Protein AF-A0A0D1A6B4-F1 (afdb_monomer_lite)

InterPro domains:
  IPR046254 Domain of unknown function DUF6287 [PF19804] (188-236)

Sequence (279 aa):
MNNKKVITLALAVLLAFTLTACGKQTKKSDSSKATTTSQSVKKASAKKSSTKKDKTMNLTQIKKGNYSSLAGDWTEIRSGGRGQYTDGGDAQLSISANKISDGQISMQGQTLTDNVGSHDLSFQTKNNVLTTLLKDSASVATNWSVSFYPKGTTDNSKKQVGAVPNDQNVIIIWTSNNSYYEVFAQDSTSQATTATKSSSVTKKSLNLNQIAQNDFSSLVGTWKNETDGTTIVVTDKMMNKPAESPVASSKGVVVKVSGQADGDYPNVITTGSITNGYI

Radius of gyration: 28.85 Å; chains: 1; bounding box: 77×85×58 Å

pLDDT: mean 70.47, std 23.18, range [24.44, 98.31]

Secondary structure (DSSP, 8-state):
----------------------------------------------------------HHHHTTT--GGG-S-EEEEEEEETTEEEE----B-EE-SSEEE-SS-EEETTEEE-SS-EEEEEEEEETTEEEEEETTTTT-SS-EEEEEE-TT---GGGGGGS---SSS-EEEEEETGGGEEEEEEEPTT-S----------------HHHHTTT--TTT-EEEE-TTT--EEEEEEEEEEPPTT---S-SEEEEEEETT----SS-EEE-SSS--S---

Foldseek 3Di:
DDDDDDDDDDDDDDDDDDDDDDDDDDDDDDDDDDDDDDDDDPPPPPPPPPPLDQLWQDLVCVQQQFRQSVFAFKFFQWKDAPPDMDGGDDFGFDDDRAWTDRPQWMDGGQWIAGPVGIFGWDWDDDQNKIKIWGPCQVPDPKTKMKIKQTAPGDDCVVCVRPDDDRRFIKIWIFMPVRRMITIITGDPPTSDDDDDDDDDDPPLDQDVVCQQVVNCVSVAAWDADPPPRKIKGFHPDKDADDPPKPDPFGIFTFMDIPPDDDDPFGDTDHDDDDDPTGD

Organism: NCBI:txid1335616

Structure (mmCIF, N/CA/C/O backbone):
data_AF-A0A0D1A6B4-F1
#
_entry.id   AF-A0A0D1A6B4-F1
#
loop_
_atom_site.group_PDB
_atom_site.id
_atom_site.type_symbol
_atom_site.label_atom_id
_atom_site.label_alt_id
_atom_site.label_comp_id
_atom_site.label_asym_id
_atom_site.label_entity_id
_atom_site.label_seq_id
_atom_site.pdbx_PDB_ins_code
_atom_site.Cartn_x
_atom_site.Cartn_y
_atom_site.Cartn_z
_atom_site.occupancy
_atom_site.B_iso_or_equiv
_atom_site.auth_seq_id
_atom_site.auth_comp_id
_atom_site.auth_asym_id
_atom_site.auth_atom_id
_atom_site.pdbx_PDB_model_num
ATOM 1 N N . MET A 1 1 ? 35.510 22.120 -21.485 1.00 36.19 1 MET A N 1
ATOM 2 C CA . MET A 1 1 ? 36.162 21.072 -22.307 1.00 36.19 1 MET A CA 1
ATOM 3 C C . MET A 1 1 ? 36.135 19.749 -21.553 1.00 36.19 1 MET A C 1
ATOM 5 O O . MET A 1 1 ? 35.995 19.755 -20.338 1.00 36.19 1 MET A O 1
ATOM 9 N N . ASN A 1 2 ? 36.188 18.645 -22.294 1.00 35.62 2 ASN A N 1
ATOM 10 C CA . ASN A 1 2 ? 35.846 17.284 -21.868 1.00 35.62 2 ASN A CA 1
ATOM 11 C C . ASN A 1 2 ? 36.821 16.621 -20.873 1.00 35.62 2 ASN A C 1
ATOM 13 O O . ASN A 1 2 ? 38.020 16.695 -21.100 1.00 35.62 2 ASN A O 1
ATOM 17 N N . ASN A 1 3 ? 36.256 15.800 -19.967 1.00 32.69 3 ASN A N 1
ATOM 18 C CA . ASN A 1 3 ? 36.724 14.469 -19.505 1.00 32.69 3 ASN A CA 1
ATOM 19 C C . ASN A 1 3 ? 38.119 14.376 -18.807 1.00 32.69 3 ASN A C 1
ATOM 21 O O . ASN A 1 3 ? 39.040 15.113 -19.107 1.00 32.69 3 ASN A O 1
ATOM 25 N N . LYS A 1 4 ? 38.391 13.448 -17.873 1.00 28.84 4 LYS A N 1
ATOM 26 C CA . LYS A 1 4 ? 38.026 12.016 -17.820 1.00 28.84 4 LYS A CA 1
ATOM 27 C C . LYS A 1 4 ? 37.842 11.474 -16.386 1.00 28.84 4 LYS A C 1
ATOM 29 O O . LYS A 1 4 ? 38.201 12.104 -15.402 1.00 28.84 4 LYS A O 1
ATOM 34 N N . LYS A 1 5 ? 37.272 10.264 -16.329 1.00 30.22 5 LYS A N 1
ATOM 35 C CA . LYS A 1 5 ? 36.949 9.453 -15.141 1.00 30.22 5 LYS A CA 1
ATOM 36 C C . LYS A 1 5 ? 38.198 8.894 -14.441 1.00 30.22 5 LYS A C 1
ATOM 38 O O . LYS A 1 5 ? 39.178 8.592 -15.116 1.00 30.22 5 LYS A O 1
ATOM 43 N N . VAL A 1 6 ? 38.063 8.564 -13.155 1.00 30.67 6 VAL A N 1
ATOM 44 C CA . VAL A 1 6 ? 38.805 7.465 -12.512 1.00 30.67 6 VAL A CA 1
ATOM 45 C C . VAL A 1 6 ? 37.785 6.473 -11.952 1.00 30.67 6 VAL A C 1
ATOM 47 O O . VAL A 1 6 ? 36.822 6.867 -11.300 1.00 30.67 6 VAL A O 1
ATOM 50 N N . ILE A 1 7 ? 37.975 5.193 -12.265 1.00 31.16 7 ILE A N 1
ATOM 51 C CA . ILE A 1 7 ? 37.208 4.055 -11.750 1.00 31.16 7 ILE A CA 1
ATOM 52 C C . ILE A 1 7 ? 38.197 3.221 -10.942 1.00 31.16 7 ILE A C 1
ATOM 54 O O . ILE A 1 7 ? 39.257 2.893 -11.473 1.00 31.16 7 ILE A O 1
ATOM 58 N N . THR A 1 8 ? 37.837 2.824 -9.721 1.00 30.86 8 THR A N 1
ATOM 59 C CA . THR A 1 8 ? 38.603 1.819 -8.973 1.00 30.86 8 THR A CA 1
ATOM 60 C C . THR A 1 8 ? 37.720 0.612 -8.692 1.00 30.86 8 THR A C 1
ATOM 62 O O . THR A 1 8 ? 36.653 0.715 -8.091 1.00 30.86 8 THR A O 1
ATOM 65 N N . LEU A 1 9 ? 38.178 -0.527 -9.199 1.00 27.09 9 LEU A N 1
ATOM 66 C CA . LEU A 1 9 ? 37.537 -1.834 -9.164 1.00 27.09 9 LEU A CA 1
ATOM 67 C C . LEU A 1 9 ? 38.033 -2.615 -7.937 1.00 27.09 9 LEU A C 1
ATOM 69 O O . LEU A 1 9 ? 39.227 -2.589 -7.651 1.00 27.09 9 LEU A O 1
ATOM 73 N N . ALA A 1 10 ? 37.156 -3.361 -7.264 1.00 31.16 10 ALA A N 1
ATOM 74 C CA . ALA A 1 10 ? 37.555 -4.345 -6.256 1.00 31.16 10 ALA A CA 1
ATOM 75 C C . ALA A 1 10 ? 36.713 -5.625 -6.399 1.00 31.16 10 ALA A C 1
ATOM 77 O O . ALA A 1 10 ? 35.602 -5.720 -5.881 1.00 31.16 10 ALA A O 1
ATOM 78 N N . LEU A 1 11 ? 37.244 -6.604 -7.139 1.00 27.44 11 LEU A N 1
ATOM 79 C CA . LEU A 1 11 ? 36.730 -7.977 -7.162 1.00 27.44 11 LEU A CA 1
ATOM 80 C C . LEU A 1 11 ? 37.216 -8.730 -5.918 1.00 27.44 11 LEU A C 1
ATOM 82 O O . LEU A 1 11 ? 38.421 -8.785 -5.694 1.00 27.44 11 LEU A O 1
ATOM 86 N N . ALA A 1 12 ? 36.310 -9.408 -5.209 1.00 32.28 12 ALA A N 1
ATOM 87 C CA . ALA A 1 12 ? 36.634 -10.597 -4.413 1.00 32.28 12 ALA A CA 1
ATOM 88 C C . ALA A 1 12 ? 35.364 -11.372 -4.011 1.00 32.28 12 ALA A C 1
ATOM 90 O O . ALA A 1 12 ? 34.730 -11.054 -3.009 1.00 32.28 12 ALA A O 1
ATOM 91 N N . VAL A 1 13 ? 35.022 -12.433 -4.748 1.00 33.12 13 VAL A N 1
ATOM 92 C CA . VAL A 1 13 ? 34.213 -13.547 -4.219 1.00 33.12 13 VAL A CA 1
ATOM 93 C C . VAL A 1 13 ? 34.843 -14.844 -4.715 1.00 33.12 13 VAL A C 1
ATOM 95 O O . VAL A 1 13 ? 34.798 -15.138 -5.909 1.00 33.12 13 VAL A O 1
ATOM 98 N N . LEU A 1 14 ? 35.457 -15.607 -3.806 1.00 33.97 14 LEU A N 1
ATOM 99 C CA . LEU A 1 14 ? 35.920 -16.958 -4.115 1.00 33.97 14 LEU A CA 1
ATOM 100 C C . LEU A 1 14 ? 34.726 -17.909 -4.241 1.00 33.97 14 LEU A C 1
ATOM 102 O O . LEU A 1 14 ? 33.815 -17.906 -3.414 1.00 33.97 14 LEU A O 1
ATOM 106 N N . LEU A 1 15 ? 34.789 -18.773 -5.250 1.00 38.38 15 LEU A N 1
ATOM 107 C CA . LEU A 1 15 ? 33.948 -19.959 -5.365 1.00 38.38 15 LEU A CA 1
ATOM 108 C C . LEU A 1 15 ? 34.467 -21.067 -4.442 1.00 38.38 15 LEU A C 1
ATOM 110 O O . LEU A 1 15 ? 35.663 -21.349 -4.423 1.00 38.38 15 LEU A O 1
ATOM 114 N N . ALA A 1 16 ? 33.550 -21.769 -3.779 1.00 37.22 16 ALA A N 1
ATOM 115 C CA . ALA A 1 16 ? 33.785 -23.114 -3.262 1.00 37.22 16 ALA A CA 1
ATOM 116 C C . ALA A 1 16 ? 32.490 -23.934 -3.379 1.00 37.22 16 ALA A C 1
ATOM 118 O O . ALA A 1 16 ? 31.598 -23.849 -2.537 1.00 37.22 16 ALA A O 1
ATOM 119 N N . PHE A 1 17 ? 32.379 -24.714 -4.455 1.00 37.75 17 PHE A N 1
ATOM 120 C CA . PHE A 1 17 ? 31.382 -25.777 -4.567 1.00 37.75 17 PHE A CA 1
ATOM 121 C C . PHE A 1 17 ? 31.868 -27.015 -3.811 1.00 37.75 17 PHE A C 1
ATOM 123 O O . PHE A 1 17 ? 32.974 -27.480 -4.075 1.00 37.75 17 PHE A O 1
ATOM 130 N N . THR A 1 18 ? 30.992 -27.648 -3.031 1.00 46.41 18 THR A N 1
ATOM 131 C CA . THR A 1 18 ? 30.956 -29.115 -2.937 1.00 46.41 18 THR A CA 1
ATOM 132 C C . THR A 1 18 ? 29.507 -29.602 -2.914 1.00 46.41 18 THR A C 1
ATOM 134 O O . THR A 1 18 ? 28.716 -29.267 -2.037 1.00 46.41 18 THR A O 1
ATOM 137 N N . LEU A 1 19 ? 29.157 -30.408 -3.916 1.00 37.81 19 LEU A N 1
ATOM 138 C CA . LEU A 1 19 ? 27.983 -31.275 -3.920 1.00 37.81 19 LEU A CA 1
ATOM 139 C C . LEU A 1 19 ? 28.480 -32.700 -3.699 1.00 37.81 19 LEU A C 1
ATOM 141 O O . LEU A 1 19 ? 29.336 -33.149 -4.456 1.00 37.81 19 LEU A O 1
ATOM 145 N N . THR A 1 20 ? 27.872 -33.435 -2.770 1.00 46.75 20 THR A N 1
ATOM 146 C CA . THR A 1 20 ? 27.890 -34.902 -2.815 1.00 46.75 20 THR A CA 1
ATOM 147 C C . THR A 1 20 ? 26.523 -35.427 -2.410 1.00 46.75 20 THR A C 1
ATOM 149 O O . THR A 1 20 ? 26.047 -35.169 -1.307 1.00 46.75 20 THR A O 1
ATOM 152 N N . ALA A 1 21 ? 25.896 -36.182 -3.309 1.00 36.78 21 ALA A N 1
ATOM 153 C CA . ALA A 1 21 ? 24.654 -36.897 -3.060 1.00 36.78 21 ALA A CA 1
ATOM 154 C C . ALA A 1 21 ? 24.891 -38.400 -3.241 1.00 36.78 21 ALA A C 1
ATOM 156 O O . ALA A 1 21 ? 25.370 -38.812 -4.292 1.00 36.78 21 ALA A O 1
ATOM 157 N N . CYS A 1 22 ? 24.530 -39.198 -2.235 1.00 37.66 22 CYS A N 1
ATOM 158 C CA . CYS A 1 22 ? 24.174 -40.623 -2.304 1.00 37.66 22 CYS A CA 1
ATOM 159 C C . CYS A 1 22 ? 23.670 -41.057 -0.908 1.00 37.66 22 CYS A C 1
ATOM 161 O O . CYS A 1 22 ? 24.078 -40.477 0.091 1.00 37.66 22 CYS A O 1
ATOM 163 N N . GLY A 1 23 ? 22.780 -42.039 -0.762 1.00 34.53 23 GLY A N 1
ATOM 164 C CA . GLY A 1 23 ? 22.160 -42.873 -1.793 1.00 34.53 23 GLY A CA 1
ATOM 165 C C . GLY A 1 23 ? 20.898 -43.588 -1.289 1.00 34.53 23 GLY A C 1
ATOM 166 O O . GLY A 1 23 ? 20.483 -43.429 -0.144 1.00 34.53 23 GLY A O 1
ATOM 167 N N . LYS A 1 24 ? 20.271 -44.371 -2.173 1.00 42.94 24 LYS A N 1
ATOM 168 C CA . LYS A 1 24 ? 19.114 -45.228 -1.865 1.00 42.94 24 LYS A CA 1
ATOM 169 C C . LYS A 1 24 ? 19.594 -46.617 -1.439 1.00 42.94 24 LYS A C 1
ATOM 171 O O . LYS A 1 24 ? 20.421 -47.177 -2.149 1.00 42.94 24 LYS A O 1
ATOM 176 N N . GLN A 1 25 ? 18.949 -47.251 -0.456 1.00 39.84 25 GLN A N 1
ATOM 177 C CA . GLN A 1 25 ? 18.684 -48.698 -0.528 1.00 39.84 25 GLN A CA 1
ATOM 178 C C . GLN A 1 25 ? 17.466 -49.117 0.314 1.00 39.84 25 GLN A C 1
ATOM 180 O O . GLN A 1 25 ? 16.859 -48.292 0.990 1.00 39.84 25 GLN A O 1
ATOM 185 N N . THR A 1 26 ? 17.013 -50.362 0.136 1.00 36.16 26 THR A N 1
ATOM 186 C CA . THR A 1 26 ? 15.618 -50.797 0.360 1.00 36.16 26 THR A CA 1
ATOM 187 C C . THR A 1 26 ? 15.508 -52.120 1.130 1.00 36.16 26 THR A C 1
ATOM 189 O O . THR A 1 26 ? 16.453 -52.904 1.107 1.00 36.16 26 THR A O 1
ATOM 192 N N . LYS A 1 27 ? 14.289 -52.410 1.639 1.00 35.16 27 LYS A N 1
ATOM 193 C CA . LYS A 1 27 ? 13.801 -53.698 2.208 1.00 35.16 27 LYS A CA 1
ATOM 194 C C . LYS A 1 27 ? 14.317 -53.989 3.643 1.00 35.16 27 LYS A C 1
ATOM 196 O O . LYS A 1 27 ? 15.378 -53.512 4.006 1.00 35.16 27 LYS A O 1
ATOM 201 N N . LYS A 1 28 ? 13.606 -54.729 4.512 1.00 30.06 28 LYS A N 1
ATOM 202 C CA . LYS A 1 28 ? 12.354 -55.515 4.372 1.00 30.06 28 LYS A CA 1
ATOM 203 C C . LYS A 1 28 ? 11.620 -55.629 5.734 1.00 30.06 28 LYS A C 1
ATOM 205 O O . LYS A 1 28 ? 12.272 -55.534 6.759 1.00 30.06 28 LYS A O 1
ATOM 210 N N . SER A 1 29 ? 10.302 -55.864 5.686 1.00 33.22 29 SER A N 1
ATOM 211 C CA . SER A 1 29 ? 9.450 -56.621 6.641 1.00 33.22 29 SER A CA 1
ATOM 212 C C . SER A 1 29 ? 9.860 -56.779 8.121 1.00 33.22 29 SER A C 1
ATOM 214 O O . SER A 1 29 ? 10.852 -57.443 8.398 1.00 33.22 29 SER A O 1
ATOM 216 N N . ASP A 1 30 ? 8.927 -56.488 9.037 1.00 30.50 30 ASP A N 1
ATOM 217 C CA . ASP A 1 30 ? 8.122 -57.599 9.578 1.00 30.50 30 ASP A CA 1
ATOM 218 C C . ASP A 1 30 ? 6.702 -57.173 9.997 1.00 30.50 30 ASP A C 1
ATOM 220 O O . ASP A 1 30 ? 6.409 -55.986 10.154 1.00 30.50 30 ASP A O 1
ATOM 224 N N . SER A 1 31 ? 5.808 -58.153 10.120 1.00 34.69 31 SER A N 1
ATOM 225 C CA . SER A 1 31 ? 4.391 -57.989 10.439 1.00 34.69 31 SER A CA 1
ATOM 226 C C . SER A 1 31 ? 4.005 -58.796 11.674 1.00 34.69 31 SER A C 1
ATOM 228 O O . SER A 1 31 ? 4.102 -60.021 11.665 1.00 34.69 31 SER A O 1
ATOM 230 N N . SER A 1 32 ? 3.440 -58.144 12.688 1.00 32.16 32 SER A N 1
ATOM 231 C CA . SER A 1 32 ? 2.727 -58.835 13.764 1.00 32.16 32 SER A CA 1
ATOM 232 C C . SER A 1 32 ? 1.445 -58.088 14.134 1.00 32.16 32 SER A C 1
ATOM 234 O O . SER A 1 32 ? 1.434 -56.911 14.487 1.00 32.16 32 SER A O 1
ATOM 236 N N . LYS A 1 33 ? 0.325 -58.796 13.981 1.00 33.69 33 LYS A N 1
ATOM 237 C CA . LYS A 1 33 ? -1.035 -58.333 14.265 1.00 33.69 33 LYS A CA 1
ATOM 238 C C . LYS A 1 33 ? -1.476 -58.957 15.586 1.00 33.69 33 LYS A C 1
ATOM 240 O O . LYS A 1 33 ? -1.559 -60.178 15.665 1.00 33.69 33 LYS A O 1
ATOM 245 N N . ALA A 1 34 ? -1.810 -58.139 16.580 1.00 30.45 34 ALA A N 1
ATOM 246 C CA . ALA A 1 34 ? -2.445 -58.590 17.817 1.00 30.45 34 ALA A CA 1
ATOM 247 C C . ALA A 1 34 ? -3.632 -57.675 18.161 1.00 30.45 34 ALA A C 1
ATOM 249 O O . ALA A 1 34 ? -3.494 -56.457 18.251 1.00 30.45 34 ALA A O 1
ATOM 250 N N . THR A 1 35 ? -4.810 -58.284 18.288 1.00 30.94 35 THR A N 1
ATOM 251 C CA . THR A 1 35 ? -6.101 -57.634 18.567 1.00 30.94 35 THR A CA 1
ATOM 252 C C . THR A 1 35 ? -6.383 -57.574 20.076 1.00 30.94 35 THR A C 1
ATOM 254 O O . THR A 1 35 ? -5.856 -58.396 20.826 1.00 30.94 35 THR A O 1
ATOM 257 N N . THR A 1 36 ? -7.352 -56.717 20.458 1.00 29.33 36 THR A N 1
ATOM 258 C CA . THR A 1 36 ? -8.022 -56.561 21.783 1.00 29.33 36 THR A CA 1
ATOM 259 C C . THR A 1 36 ? -7.189 -55.787 22.831 1.00 29.33 36 THR A C 1
ATOM 261 O O . THR A 1 36 ? -5.968 -55.857 22.808 1.00 29.33 36 THR A O 1
ATOM 264 N N . THR A 1 37 ? -7.748 -54.949 23.722 1.00 30.06 37 THR A N 1
ATOM 265 C CA . THR A 1 37 ? -9.166 -54.702 24.098 1.00 30.06 37 THR A CA 1
ATOM 266 C C . THR A 1 37 ? -9.465 -53.202 24.296 1.00 30.06 37 THR A C 1
ATOM 268 O O . THR A 1 37 ? -8.574 -52.418 24.610 1.00 30.06 37 THR A O 1
ATOM 271 N N . SER A 1 38 ? -10.730 -52.790 24.137 1.00 35.69 38 SER A N 1
ATOM 272 C CA . SER A 1 38 ? -11.223 -51.422 24.372 1.00 35.69 38 SER A CA 1
ATOM 273 C C . SER A 1 38 ? -11.012 -50.917 25.806 1.00 35.69 38 SER A C 1
ATOM 275 O O . SER A 1 38 ? -11.491 -51.545 26.747 1.00 35.69 38 SER A O 1
ATOM 277 N N . GLN A 1 39 ? -10.466 -49.706 25.969 1.00 34.31 39 GLN A N 1
ATOM 278 C CA . GLN A 1 39 ? -10.774 -48.844 27.118 1.00 34.31 39 GLN A CA 1
ATOM 279 C C . GLN A 1 39 ? -10.987 -47.393 26.675 1.00 34.31 39 GLN A C 1
ATOM 281 O O . GLN A 1 39 ? -10.144 -46.763 26.038 1.00 34.31 39 GLN A O 1
ATOM 286 N N . SER A 1 40 ? -12.160 -46.866 27.013 1.00 39.72 40 SER A N 1
ATOM 287 C CA . SER A 1 40 ? -12.587 -45.506 26.709 1.00 39.72 40 SER A CA 1
ATOM 288 C C . SER A 1 40 ? -11.968 -44.501 27.679 1.00 39.72 40 SER A C 1
ATOM 290 O O . SER A 1 40 ? -12.359 -44.450 28.845 1.00 39.72 40 SER A O 1
ATOM 292 N N . VAL A 1 41 ? -11.092 -43.626 27.185 1.00 33.75 41 VAL A N 1
ATOM 293 C CA . VAL A 1 41 ? -10.679 -42.413 27.906 1.00 33.75 41 VAL A CA 1
ATOM 294 C C . VAL A 1 41 ? -11.137 -41.195 27.114 1.00 33.75 41 VAL A C 1
ATOM 296 O O . VAL A 1 41 ? -10.713 -40.983 25.977 1.00 33.75 41 VAL A O 1
ATOM 299 N N . LYS A 1 42 ? -12.029 -40.391 27.708 1.00 37.44 42 LYS A N 1
ATOM 300 C CA . LYS A 1 42 ? -12.540 -39.146 27.117 1.00 37.44 42 LYS A CA 1
ATOM 301 C C . LYS A 1 42 ? -11.400 -38.129 26.990 1.00 37.44 42 LYS A C 1
ATOM 303 O O . LYS A 1 42 ? -11.194 -37.309 27.882 1.00 37.44 42 LYS A O 1
ATOM 308 N N . LYS A 1 43 ? -10.663 -38.154 25.878 1.00 31.61 43 LYS A N 1
ATOM 309 C CA . LYS A 1 43 ? -9.697 -37.099 25.562 1.00 31.61 43 LYS A CA 1
ATOM 310 C C . LYS A 1 43 ? -10.475 -35.844 25.185 1.00 31.61 43 LYS A C 1
ATOM 312 O O . LYS A 1 43 ? -11.001 -35.751 24.079 1.00 31.61 43 LYS A O 1
ATOM 317 N N . ALA A 1 44 ? -10.573 -34.911 26.132 1.00 34.97 44 ALA A N 1
ATOM 318 C CA . ALA A 1 44 ? -11.246 -33.637 25.937 1.00 34.97 44 ALA A CA 1
ATOM 319 C C . ALA A 1 44 ? -10.762 -32.986 24.635 1.00 34.97 44 ALA A C 1
ATOM 321 O O . ALA A 1 44 ? -9.564 -32.759 24.442 1.00 34.97 44 ALA A O 1
ATOM 322 N N . SER A 1 45 ? -11.702 -32.702 23.735 1.00 35.22 45 SER A N 1
ATOM 323 C CA . SER A 1 45 ? -11.439 -31.949 22.518 1.00 35.22 45 SER A CA 1
ATOM 324 C C . SER A 1 45 ? -11.033 -30.537 22.920 1.00 35.22 45 SER A C 1
ATOM 326 O O . SER A 1 45 ? -11.891 -29.687 23.168 1.00 35.22 45 SER A O 1
ATOM 328 N N . ALA A 1 46 ? -9.725 -30.296 23.013 1.00 35.88 46 ALA A N 1
ATOM 329 C CA . ALA A 1 46 ? -9.171 -28.968 23.204 1.00 35.88 46 ALA A CA 1
ATOM 330 C C . ALA A 1 46 ? -9.634 -28.100 22.030 1.00 35.88 46 ALA A C 1
ATOM 332 O O . ALA A 1 46 ? -9.074 -28.164 20.933 1.00 35.88 46 ALA A O 1
ATOM 333 N N . LYS A 1 47 ? -10.707 -27.332 22.260 1.00 30.69 47 LYS A N 1
ATOM 334 C CA . LYS A 1 47 ? -11.247 -26.351 21.324 1.00 30.69 47 LYS A CA 1
ATOM 335 C C . LYS A 1 47 ? -10.092 -25.422 21.000 1.00 30.69 47 LYS A C 1
ATOM 337 O O . LYS A 1 47 ? -9.673 -24.641 21.852 1.00 30.69 47 LYS A O 1
ATOM 342 N N . LYS A 1 48 ? -9.522 -25.587 19.805 1.00 32.25 48 LYS A N 1
ATOM 343 C CA . LYS A 1 48 ? -8.340 -24.855 19.364 1.00 32.25 48 LYS A CA 1
ATOM 344 C C . LYS A 1 48 ? -8.765 -23.402 19.228 1.00 32.25 48 LYS A C 1
ATOM 346 O O . LYS A 1 48 ? -9.294 -23.010 18.194 1.00 32.25 48 LYS A O 1
ATOM 351 N N . SER A 1 49 ? -8.603 -22.649 20.316 1.00 29.28 49 SER A N 1
ATOM 352 C CA . SER A 1 49 ? -8.793 -21.211 20.332 1.00 29.28 49 SER A CA 1
ATOM 353 C C . SER A 1 49 ? -7.816 -20.657 19.314 1.00 29.28 49 SER A C 1
ATOM 355 O O . SER A 1 49 ? -6.611 -20.586 19.555 1.00 29.28 49 SER A O 1
ATOM 357 N N . SER A 1 50 ? -8.327 -20.360 18.124 1.00 31.08 50 SER A N 1
ATOM 358 C CA . SER A 1 50 ? -7.629 -19.545 17.156 1.00 31.08 50 SER A CA 1
ATOM 359 C C . SER A 1 50 ? -7.640 -18.137 17.726 1.00 31.08 50 SER A C 1
ATOM 361 O O . SER A 1 50 ? -8.509 -17.331 17.391 1.00 31.08 50 SER A O 1
ATOM 363 N N . THR A 1 51 ? -6.694 -17.865 18.628 1.00 29.45 51 THR A N 1
ATOM 364 C CA . THR A 1 51 ? -6.316 -16.507 18.996 1.00 29.45 51 THR A CA 1
ATOM 365 C C . THR A 1 51 ? -6.181 -15.753 17.683 1.00 29.45 51 THR A C 1
ATOM 367 O O . THR A 1 51 ? -5.387 -16.170 16.832 1.00 29.45 51 THR A O 1
ATOM 370 N N . LYS A 1 52 ? -7.008 -14.719 17.474 1.00 33.88 52 LYS A N 1
ATOM 371 C CA . LYS A 1 52 ? -6.896 -13.855 16.299 1.00 33.88 52 LYS A CA 1
ATOM 372 C C . LYS A 1 52 ? -5.502 -13.251 16.352 1.00 33.88 52 LYS A C 1
ATOM 374 O O . LYS A 1 52 ? -5.236 -12.351 17.139 1.00 33.88 52 LYS A O 1
ATOM 379 N N . LYS A 1 53 ? -4.583 -13.843 15.597 1.00 34.78 53 LYS A N 1
ATOM 380 C CA . LYS A 1 53 ? -3.224 -13.354 15.491 1.00 34.78 53 LYS A CA 1
ATOM 381 C C . LYS A 1 53 ? -3.298 -12.210 14.505 1.00 34.78 53 LYS A C 1
ATOM 383 O O . LYS A 1 53 ? -3.399 -12.483 13.309 1.00 34.78 53 LYS A O 1
ATOM 388 N N . ASP A 1 54 ? -3.273 -10.983 15.025 1.00 42.53 54 ASP A N 1
ATOM 389 C CA . ASP A 1 54 ? -3.129 -9.775 14.217 1.00 42.53 54 ASP A CA 1
ATOM 390 C C . ASP A 1 54 ? -2.059 -10.043 13.165 1.00 42.53 54 ASP A C 1
ATOM 392 O O . ASP A 1 54 ? -0.908 -10.366 13.486 1.00 42.53 54 ASP A O 1
ATOM 396 N N . LYS A 1 55 ? -2.466 -10.035 11.895 1.00 53.19 55 LYS A N 1
ATOM 397 C CA . LYS A 1 55 ? -1.604 -10.492 10.809 1.00 53.19 55 LYS A CA 1
ATOM 398 C C . LYS A 1 55 ? -0.662 -9.362 10.417 1.00 53.19 55 LYS A C 1
ATOM 400 O O . LYS A 1 55 ? -0.820 -8.732 9.380 1.00 53.19 55 LYS A O 1
ATOM 405 N N . THR A 1 56 ? 0.314 -9.094 11.283 1.00 74.75 56 THR A N 1
ATOM 406 C CA . THR A 1 56 ? 1.382 -8.127 11.030 1.00 74.75 56 THR A CA 1
ATOM 407 C C . THR A 1 56 ? 2.038 -8.424 9.682 1.00 74.75 56 THR A C 1
ATOM 409 O O . THR A 1 56 ? 2.372 -9.578 9.390 1.00 74.75 56 THR A O 1
ATOM 412 N N . MET A 1 57 ? 2.246 -7.374 8.884 1.00 87.69 57 MET A N 1
ATOM 413 C CA . MET A 1 57 ? 2.981 -7.426 7.621 1.00 87.69 57 MET A CA 1
ATOM 414 C C . MET A 1 57 ? 4.314 -8.169 7.813 1.00 87.69 57 MET A C 1
ATOM 416 O O . MET A 1 57 ? 5.155 -7.766 8.617 1.00 87.69 57 MET A O 1
ATOM 420 N N . ASN A 1 58 ? 4.516 -9.272 7.086 1.00 88.56 58 ASN A N 1
ATOM 421 C CA . ASN A 1 58 ? 5.655 -10.165 7.292 1.00 88.56 58 ASN A CA 1
ATOM 422 C C . ASN A 1 58 ? 6.689 -9.989 6.176 1.00 88.56 58 ASN A C 1
ATOM 424 O O . ASN A 1 58 ? 6.655 -10.671 5.149 1.00 88.56 58 ASN A O 1
ATOM 428 N N . LEU A 1 59 ? 7.650 -9.096 6.413 1.00 91.56 59 LEU A N 1
ATOM 429 C CA . LEU A 1 59 ? 8.707 -8.754 5.455 1.00 91.56 59 LEU A CA 1
ATOM 430 C C . LEU A 1 59 ? 9.535 -9.977 5.015 1.00 91.56 59 LEU A C 1
ATOM 432 O O . LEU A 1 59 ? 9.952 -10.064 3.862 1.00 91.56 59 LEU A O 1
ATOM 436 N N . THR A 1 60 ? 9.726 -10.963 5.896 1.00 88.94 60 THR A N 1
ATOM 437 C CA . THR A 1 60 ? 10.454 -12.208 5.589 1.00 88.94 60 THR A CA 1
ATOM 438 C C . THR A 1 60 ? 9.685 -13.125 4.632 1.00 88.94 60 THR A C 1
ATOM 440 O O . THR A 1 60 ? 10.307 -13.876 3.880 1.00 88.94 60 THR A O 1
ATOM 443 N N . GLN A 1 61 ? 8.349 -13.073 4.629 1.00 88.56 61 GLN A N 1
ATOM 444 C CA . GLN A 1 61 ? 7.521 -13.754 3.626 1.00 88.56 61 GLN A CA 1
ATOM 445 C C . GLN A 1 61 ? 7.529 -12.992 2.295 1.00 88.56 61 GLN A C 1
ATOM 447 O O . GLN A 1 61 ? 7.747 -13.608 1.251 1.00 88.56 61 GLN A O 1
ATOM 452 N N . ILE A 1 62 ? 7.396 -11.662 2.337 1.00 91.88 62 ILE A N 1
ATOM 453 C CA . ILE A 1 62 ? 7.363 -10.796 1.146 1.00 91.88 62 ILE A CA 1
ATOM 454 C C . ILE A 1 62 ? 8.674 -10.907 0.348 1.00 91.88 62 ILE A C 1
ATOM 456 O O . ILE A 1 62 ? 8.628 -11.094 -0.864 1.00 91.88 62 ILE A O 1
ATOM 460 N N . LYS A 1 63 ? 9.838 -10.941 1.021 1.00 91.00 63 LYS A N 1
ATOM 461 C CA . LYS A 1 63 ? 11.152 -11.223 0.396 1.00 91.00 63 LYS A CA 1
ATOM 462 C C . LYS A 1 63 ? 11.229 -12.537 -0.385 1.00 91.00 63 LYS A C 1
ATOM 464 O O . LYS A 1 63 ? 12.082 -12.682 -1.248 1.00 91.00 63 LYS A O 1
ATOM 469 N N . LYS A 1 64 ? 10.388 -13.515 -0.048 1.00 88.12 64 LYS A N 1
ATOM 470 C CA . LYS A 1 64 ? 10.335 -14.833 -0.698 1.00 88.12 64 LYS A CA 1
ATOM 471 C C . LYS A 1 64 ? 9.210 -14.922 -1.737 1.00 88.12 64 LYS A C 1
ATOM 473 O O . LYS A 1 64 ? 8.908 -16.019 -2.196 1.00 88.12 64 LYS A O 1
ATOM 478 N N . GLY A 1 65 ? 8.560 -13.802 -2.061 1.00 82.38 65 GLY A N 1
ATOM 479 C CA . GLY A 1 65 ? 7.414 -13.760 -2.968 1.00 82.38 65 GLY A CA 1
ATOM 480 C C . GLY A 1 65 ? 6.114 -14.312 -2.396 1.00 82.38 65 GLY A C 1
ATOM 481 O O . GLY A 1 65 ? 5.205 -14.649 -3.150 1.00 82.38 65 GLY A O 1
ATOM 482 N N . ASN A 1 66 ? 6.023 -14.434 -1.070 1.00 84.94 66 ASN A N 1
ATOM 483 C CA . ASN A 1 66 ? 4.799 -14.817 -0.383 1.00 84.94 66 ASN A CA 1
ATOM 484 C C . ASN A 1 66 ? 4.154 -13.567 0.226 1.00 84.94 66 ASN A C 1
ATOM 486 O O . ASN A 1 66 ? 4.541 -13.095 1.297 1.00 84.94 66 ASN A O 1
ATOM 490 N N . TYR A 1 67 ? 3.135 -13.057 -0.455 1.00 90.75 67 TYR A N 1
ATOM 491 C CA . TYR A 1 67 ? 2.410 -11.848 -0.070 1.00 90.75 67 TYR A CA 1
ATOM 492 C C . TYR A 1 67 ? 1.191 -12.152 0.810 1.00 90.75 67 TYR A C 1
ATOM 494 O O . TYR A 1 67 ? 0.419 -11.259 1.133 1.00 90.75 67 TYR A O 1
ATOM 502 N N . SER A 1 68 ? 1.030 -13.392 1.293 1.00 84.88 68 SER A N 1
ATOM 503 C CA . SER A 1 68 ? -0.118 -13.791 2.125 1.00 84.88 68 SER A CA 1
ATOM 504 C C . SER A 1 68 ? -0.291 -12.946 3.392 1.00 84.88 68 SER A C 1
ATOM 506 O O . SER A 1 68 ? -1.394 -12.891 3.932 1.00 84.88 68 SER A O 1
ATOM 508 N N . SER A 1 69 ? 0.772 -12.320 3.912 1.00 86.38 69 SER A N 1
ATOM 509 C CA . SER A 1 69 ? 0.698 -11.403 5.066 1.00 86.38 69 SER A CA 1
ATOM 510 C C . SER A 1 69 ? 0.141 -10.014 4.737 1.00 86.38 69 SER A C 1
ATOM 512 O O . SER A 1 69 ? -0.210 -9.292 5.66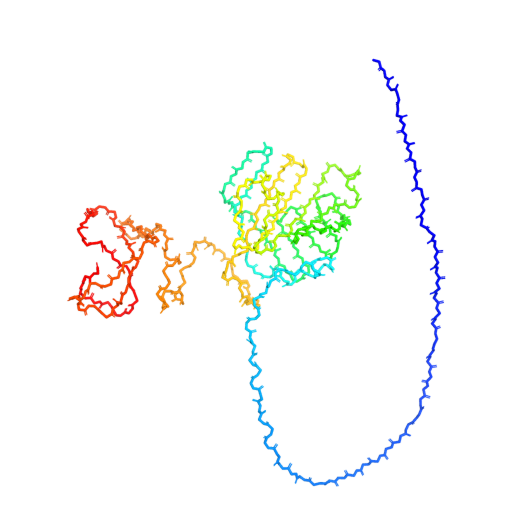0 1.00 86.38 69 SER A O 1
ATOM 514 N N . LEU A 1 70 ? 0.021 -9.672 3.453 1.00 90.38 70 LEU A N 1
ATOM 515 C CA . LEU A 1 70 ? -0.569 -8.435 2.936 1.00 90.38 70 LEU A CA 1
ATOM 516 C C . LEU A 1 70 ? -2.046 -8.604 2.543 1.00 90.38 70 LEU A C 1
ATOM 518 O O . LEU A 1 70 ? -2.656 -7.665 2.045 1.00 90.38 70 LEU A O 1
ATOM 522 N N . ALA A 1 71 ? -2.615 -9.799 2.732 1.00 82.00 71 ALA A N 1
ATOM 523 C CA . ALA A 1 71 ? -4.009 -10.075 2.407 1.00 82.00 71 ALA A CA 1
ATOM 524 C C . ALA A 1 71 ? -4.953 -9.138 3.176 1.00 82.00 71 ALA A C 1
ATOM 526 O O . ALA A 1 71 ? -4.867 -9.039 4.401 1.00 82.00 71 ALA A O 1
ATOM 527 N N . GLY A 1 72 ? -5.852 -8.506 2.432 1.00 80.19 72 GLY A N 1
ATOM 528 C CA . GLY A 1 72 ? -6.826 -7.532 2.896 1.00 80.19 72 GLY A CA 1
ATOM 529 C C . GLY A 1 72 ? -7.062 -6.475 1.818 1.00 80.19 72 GLY A C 1
ATOM 530 O O . GLY A 1 72 ? -6.471 -6.556 0.740 1.00 80.19 72 GLY A O 1
ATOM 531 N N . ASP A 1 73 ? -7.906 -5.505 2.130 1.00 81.94 73 ASP A N 1
ATOM 532 C CA . ASP A 1 73 ? -8.238 -4.375 1.267 1.00 81.94 73 ASP A CA 1
ATOM 533 C C . ASP A 1 73 ? -7.215 -3.244 1.454 1.00 81.94 73 ASP A C 1
ATOM 535 O O . ASP A 1 73 ? -6.668 -3.049 2.548 1.00 81.94 73 ASP A O 1
ATOM 539 N N . TRP A 1 74 ? -6.923 -2.536 0.365 1.00 89.31 74 TRP A N 1
ATOM 540 C CA . TRP A 1 74 ? -5.902 -1.494 0.297 1.00 89.31 74 TRP A CA 1
ATOM 541 C C . TRP A 1 74 ? -6.461 -0.284 -0.443 1.00 89.31 74 TRP A C 1
ATOM 543 O O . TRP A 1 74 ? -6.795 -0.379 -1.624 1.00 89.31 74 TRP A O 1
ATOM 553 N N . THR A 1 75 ? -6.529 0.845 0.253 1.00 86.12 75 THR A N 1
ATOM 554 C CA . THR A 1 75 ? -7.061 2.106 -0.271 1.00 86.12 75 THR A CA 1
ATOM 555 C C . THR A 1 75 ? -5.911 3.027 -0.666 1.00 86.12 75 THR A C 1
ATOM 557 O O . THR A 1 75 ? -4.973 3.209 0.117 1.00 86.12 75 THR A O 1
ATOM 560 N N . GLU A 1 76 ? -5.972 3.627 -1.858 1.00 87.19 76 GLU A N 1
ATOM 561 C CA . GLU A 1 76 ? -5.074 4.719 -2.243 1.00 87.19 76 GLU A CA 1
ATOM 562 C C . GLU A 1 76 ? -5.363 5.945 -1.365 1.00 87.19 76 GLU A C 1
ATOM 564 O O . GLU A 1 76 ? -6.447 6.525 -1.402 1.00 87.19 76 GLU A O 1
ATOM 569 N N . ILE A 1 77 ? -4.392 6.326 -0.536 1.00 85.00 77 ILE A N 1
ATOM 570 C CA . ILE A 1 77 ? -4.504 7.471 0.378 1.00 85.00 77 ILE A CA 1
ATOM 571 C C . ILE A 1 77 ? -3.753 8.705 -0.120 1.00 85.00 77 ILE A C 1
ATOM 573 O O . ILE A 1 77 ? -3.981 9.793 0.408 1.00 85.00 77 ILE A O 1
ATOM 577 N N . ARG A 1 78 ? -2.855 8.551 -1.101 1.00 84.56 78 ARG A N 1
ATOM 578 C CA . ARG A 1 78 ? -2.142 9.651 -1.761 1.00 84.56 78 ARG A CA 1
ATOM 579 C C . ARG A 1 78 ? -1.463 9.175 -3.041 1.00 84.56 78 ARG A C 1
ATOM 581 O O . ARG A 1 78 ? -0.859 8.104 -3.044 1.00 84.56 78 ARG A O 1
ATOM 588 N N . SER A 1 79 ? -1.411 10.030 -4.051 1.00 90.00 79 SER A N 1
ATOM 589 C CA . SER A 1 79 ? -0.500 9.869 -5.189 1.00 90.00 79 SER A CA 1
ATOM 590 C C . SER A 1 79 ? 0.034 11.198 -5.708 1.00 90.00 79 SER A C 1
ATOM 592 O O . SER A 1 79 ? -0.305 12.268 -5.199 1.00 90.00 79 SER A O 1
ATOM 594 N N . GLY A 1 80 ? 0.964 11.143 -6.661 1.00 86.81 80 GLY A N 1
ATOM 595 C CA . GLY A 1 80 ? 1.564 12.324 -7.281 1.00 86.81 80 GLY A CA 1
ATOM 596 C C . GLY A 1 80 ? 3.071 12.209 -7.483 1.00 86.81 80 GLY A C 1
ATOM 597 O O . GLY A 1 80 ? 3.688 11.189 -7.191 1.00 86.81 80 GLY A O 1
ATOM 598 N N . GLY A 1 81 ? 3.692 13.262 -8.007 1.00 90.44 81 GLY A N 1
ATOM 599 C CA . GLY A 1 81 ? 5.107 13.259 -8.372 1.00 90.44 81 GLY A CA 1
ATOM 600 C C . GLY A 1 81 ? 5.721 14.653 -8.380 1.00 90.44 81 GLY A C 1
ATOM 601 O O . GLY A 1 81 ? 5.026 15.668 -8.370 1.00 90.44 81 GLY A O 1
ATOM 602 N N . ARG A 1 82 ? 7.058 14.712 -8.370 1.00 86.94 82 ARG A N 1
ATOM 603 C CA . ARG A 1 82 ? 7.842 15.968 -8.309 1.00 86.94 82 ARG A CA 1
ATOM 604 C C . ARG A 1 82 ? 7.429 16.929 -7.176 1.00 86.94 82 ARG A C 1
ATOM 606 O O . ARG A 1 82 ? 7.524 18.144 -7.327 1.00 86.94 82 ARG A O 1
ATOM 613 N N . GLY A 1 83 ? 6.972 16.392 -6.044 1.00 83.12 83 GLY A N 1
ATOM 614 C CA . GLY A 1 83 ? 6.517 17.182 -4.894 1.00 83.12 83 GLY A CA 1
ATOM 615 C C . GLY A 1 83 ? 5.102 17.759 -5.017 1.00 83.12 83 GLY A C 1
ATOM 616 O O . GLY A 1 83 ? 4.685 18.486 -4.122 1.00 83.12 83 GLY A O 1
ATOM 617 N N . GLN A 1 84 ? 4.367 17.446 -6.089 1.00 85.62 84 GLN A N 1
ATOM 618 C CA . GLN A 1 84 ? 2.933 17.709 -6.206 1.00 85.62 84 GLN A CA 1
ATOM 619 C C . GLN A 1 84 ? 2.184 16.421 -5.861 1.00 85.62 84 GLN A C 1
ATOM 621 O O . GLN A 1 84 ? 2.390 15.407 -6.529 1.00 85.62 84 GLN A O 1
ATOM 626 N N . TYR A 1 85 ? 1.352 16.457 -4.822 1.00 82.56 85 TYR A N 1
ATOM 627 C CA . TYR A 1 85 ? 0.621 15.295 -4.318 1.00 82.56 85 TYR A CA 1
ATOM 628 C C . TYR A 1 85 ? -0.862 15.609 -4.130 1.00 82.56 85 TYR A C 1
ATOM 630 O O . TYR A 1 85 ? -1.216 16.718 -3.728 1.00 82.56 85 TYR A O 1
ATOM 638 N N . THR A 1 86 ? -1.698 14.608 -4.384 1.00 82.25 86 THR A N 1
ATOM 639 C CA . THR A 1 86 ? -3.149 14.620 -4.187 1.00 82.25 86 THR A CA 1
ATOM 640 C C . THR A 1 86 ? -3.496 13.591 -3.119 1.00 82.25 86 THR A C 1
ATOM 642 O O . THR A 1 86 ? -2.964 12.483 -3.146 1.00 82.25 86 THR A O 1
ATOM 645 N N . ASP A 1 87 ? -4.365 13.955 -2.178 1.00 83.75 87 ASP A N 1
ATOM 646 C CA . ASP A 1 87 ? -4.827 13.053 -1.120 1.00 83.75 87 ASP A CA 1
ATOM 647 C C . ASP A 1 87 ? -6.032 12.228 -1.592 1.00 83.75 87 ASP A C 1
ATOM 649 O O . ASP A 1 87 ? -6.957 12.753 -2.214 1.00 83.75 87 ASP A O 1
ATOM 653 N N . GLY A 1 88 ? -6.018 10.935 -1.264 1.00 77.00 88 GLY A N 1
ATOM 654 C CA . GLY A 1 88 ? -6.916 9.933 -1.838 1.00 77.00 88 GLY A CA 1
ATOM 655 C C . GLY A 1 88 ? -6.593 9.589 -3.298 1.00 77.00 88 GLY A C 1
ATOM 656 O O . GLY A 1 88 ? -5.594 10.041 -3.854 1.00 77.00 88 GLY A O 1
ATOM 657 N N . GLY A 1 89 ? -7.468 8.788 -3.901 1.00 75.12 89 GLY A N 1
ATOM 658 C CA . GLY A 1 89 ? -7.437 8.398 -5.309 1.00 75.12 89 GLY A CA 1
ATOM 659 C C . GLY A 1 89 ? -8.342 7.187 -5.569 1.00 75.12 89 GLY A C 1
ATOM 660 O O . GLY A 1 89 ? -9.080 6.762 -4.674 1.00 75.12 89 GLY A O 1
ATOM 661 N N . ASP A 1 90 ? -8.339 6.673 -6.798 1.00 79.38 90 ASP A N 1
ATOM 662 C CA . ASP A 1 90 ? -9.153 5.533 -7.242 1.00 79.38 90 ASP A CA 1
ATOM 663 C C . ASP A 1 90 ? -8.337 4.354 -7.812 1.00 79.38 90 ASP A C 1
ATOM 665 O O . ASP A 1 90 ? -8.924 3.360 -8.261 1.00 79.38 90 ASP A O 1
ATOM 669 N N . ALA A 1 91 ? -7.000 4.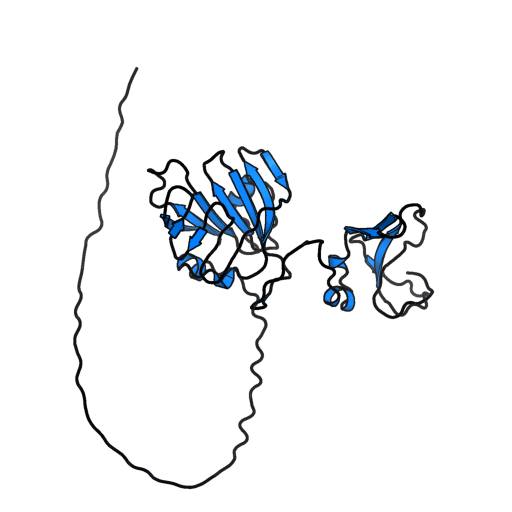404 -7.730 1.00 80.12 91 ALA A N 1
ATOM 670 C CA . ALA A 1 91 ? -6.135 3.283 -8.077 1.00 80.12 91 ALA A CA 1
ATOM 671 C C . ALA A 1 91 ? -6.393 2.080 -7.151 1.00 80.12 91 ALA A C 1
ATOM 673 O O . ALA A 1 91 ? -6.658 2.213 -5.953 1.00 80.12 91 ALA A O 1
ATOM 674 N N . GLN A 1 92 ? -6.308 0.869 -7.708 1.00 85.94 92 GLN A N 1
ATOM 675 C CA . GLN A 1 92 ? -6.661 -0.366 -7.003 1.00 85.94 92 GLN A CA 1
ATOM 676 C C . GLN A 1 92 ? -5.452 -1.277 -6.820 1.00 85.94 92 GLN A C 1
ATOM 678 O O . GLN A 1 92 ? -4.998 -1.912 -7.771 1.00 85.94 92 GLN A O 1
ATOM 683 N N . LEU A 1 93 ? -4.997 -1.445 -5.576 1.00 92.81 93 LEU A N 1
ATOM 684 C CA . LEU A 1 93 ? -3.939 -2.400 -5.257 1.00 92.81 93 LEU A CA 1
ATOM 685 C C . LEU A 1 93 ? -4.513 -3.806 -5.009 1.00 92.81 93 LEU A C 1
ATOM 687 O O . LEU A 1 93 ? -4.932 -4.164 -3.909 1.00 92.81 93 LEU A O 1
ATOM 691 N N . SER A 1 94 ? -4.493 -4.641 -6.045 1.00 88.62 94 SE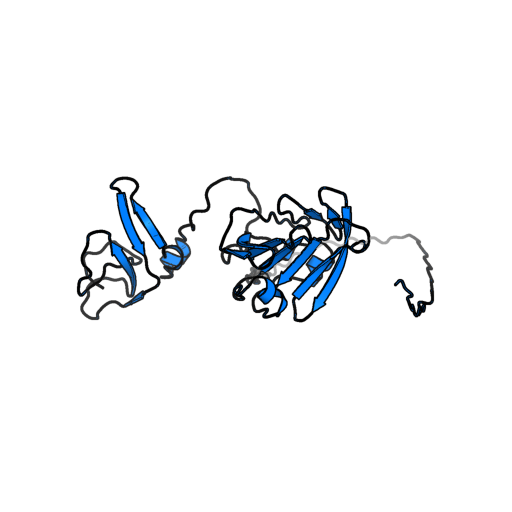R A N 1
ATOM 692 C CA . SER A 1 94 ? -4.907 -6.044 -5.981 1.00 88.62 94 SER A CA 1
ATOM 693 C C . SER A 1 94 ? -3.819 -6.927 -5.363 1.00 88.62 94 SER A C 1
ATOM 695 O O . SER A 1 94 ? -2.760 -7.125 -5.963 1.00 88.62 94 SER A O 1
ATOM 697 N N . ILE A 1 95 ? -4.097 -7.532 -4.201 1.00 91.38 95 ILE A N 1
ATOM 698 C CA . ILE A 1 95 ? -3.170 -8.441 -3.505 1.00 91.38 95 ILE A CA 1
ATOM 699 C C . ILE A 1 95 ? -3.757 -9.848 -3.339 1.00 91.38 95 ILE A C 1
ATOM 701 O O . ILE A 1 95 ? -4.868 -10.045 -2.851 1.00 91.38 95 ILE A O 1
ATOM 705 N N . SER A 1 96 ? -2.957 -10.856 -3.687 1.00 86.56 96 SER A N 1
ATOM 706 C CA . SER A 1 96 ? -3.200 -12.274 -3.418 1.00 86.56 96 SER A CA 1
ATOM 707 C C . SER A 1 96 ? -2.007 -12.901 -2.681 1.00 86.56 96 SER A C 1
ATOM 709 O O . SER A 1 96 ? -1.016 -12.240 -2.384 1.00 86.56 96 SER A O 1
ATOM 711 N N . ALA A 1 97 ? -2.055 -14.205 -2.392 1.00 81.44 97 ALA A N 1
ATOM 712 C CA . ALA A 1 97 ? -0.950 -14.911 -1.732 1.00 81.44 97 ALA A CA 1
ATOM 713 C C . ALA A 1 97 ? 0.387 -14.872 -2.510 1.00 81.44 97 ALA A C 1
ATOM 715 O O . ALA A 1 97 ? 1.451 -14.993 -1.898 1.00 81.44 97 ALA A O 1
ATOM 716 N N . ASN A 1 98 ? 0.329 -14.728 -3.839 1.00 83.31 98 ASN A N 1
ATOM 717 C CA . ASN A 1 98 ? 1.461 -14.863 -4.763 1.00 83.31 98 ASN A CA 1
ATOM 718 C C . ASN A 1 98 ? 1.553 -13.752 -5.830 1.00 83.31 98 ASN A C 1
ATOM 720 O O . ASN A 1 98 ? 2.432 -13.832 -6.687 1.00 83.31 98 ASN A O 1
ATOM 724 N N . LYS A 1 99 ? 0.651 -12.762 -5.820 1.00 89.50 99 LYS A N 1
ATOM 725 C CA . LYS A 1 99 ? 0.637 -11.638 -6.765 1.00 89.50 99 LYS A CA 1
ATOM 726 C C . LYS A 1 99 ? 0.271 -10.324 -6.060 1.00 89.50 99 LYS A C 1
ATOM 728 O O . LYS A 1 99 ? -0.641 -10.312 -5.237 1.00 89.50 99 LYS A O 1
ATOM 733 N N . ILE A 1 100 ? 0.947 -9.238 -6.419 1.00 96.00 100 ILE A N 1
ATOM 734 C CA . ILE A 1 100 ? 0.532 -7.842 -6.186 1.00 96.00 100 ILE A CA 1
ATOM 735 C C . ILE A 1 100 ? 0.380 -7.187 -7.565 1.00 96.00 100 ILE A C 1
ATOM 737 O O . ILE A 1 100 ? 1.139 -7.528 -8.477 1.00 96.00 100 ILE A O 1
ATOM 741 N N . SER A 1 101 ? -0.587 -6.291 -7.758 1.00 94.69 101 SER A N 1
ATOM 742 C CA . SER A 1 101 ? -0.725 -5.493 -8.985 1.00 94.69 101 SER A CA 1
ATOM 743 C C . SER A 1 101 ? -1.577 -4.245 -8.746 1.00 94.69 101 SER A C 1
ATOM 745 O O . SER A 1 101 ? -2.592 -4.339 -8.063 1.00 94.69 101 SER A O 1
ATOM 747 N N . ASP A 1 102 ? -1.180 -3.122 -9.334 1.00 87.25 102 ASP A N 1
ATOM 748 C CA . ASP A 1 102 ? -1.906 -1.836 -9.383 1.00 87.25 102 ASP A CA 1
ATOM 749 C C . ASP A 1 102 ? -2.563 -1.579 -10.761 1.00 87.25 102 ASP A C 1
ATOM 751 O O . ASP A 1 102 ? -3.257 -0.590 -10.969 1.00 87.25 102 ASP A O 1
ATOM 755 N N . GLY A 1 103 ? -2.355 -2.492 -11.719 1.00 89.62 103 GLY A N 1
ATOM 756 C CA . GLY A 1 103 ? -2.785 -2.367 -13.113 1.00 89.62 103 GLY A CA 1
ATOM 757 C C . GLY A 1 103 ? -1.693 -1.874 -14.072 1.00 89.62 103 GLY A C 1
ATOM 758 O O . GLY A 1 103 ? -1.780 -2.178 -15.261 1.00 89.62 103 GLY A O 1
ATOM 759 N N . GLN A 1 104 ? -0.647 -1.201 -13.580 1.00 89.62 104 GLN A N 1
ATOM 760 C CA . GLN A 1 104 ? 0.533 -0.805 -14.365 1.00 89.62 104 GLN A CA 1
ATOM 761 C C . GLN A 1 104 ? 1.654 -1.843 -14.260 1.00 89.62 104 GLN A C 1
ATOM 763 O O . GLN A 1 104 ? 2.258 -2.217 -15.267 1.00 89.62 104 GLN A O 1
ATOM 768 N N . ILE A 1 105 ? 1.897 -2.342 -13.047 1.00 95.31 105 ILE A N 1
ATOM 769 C CA . ILE A 1 105 ? 2.873 -3.386 -12.751 1.00 95.31 105 ILE A CA 1
ATOM 770 C C . ILE A 1 105 ? 2.212 -4.600 -12.101 1.00 95.31 105 ILE A C 1
ATOM 772 O O . ILE A 1 105 ? 1.087 -4.574 -11.585 1.00 95.31 105 ILE A O 1
ATOM 776 N N . SER A 1 106 ? 2.948 -5.706 -12.070 1.00 96.75 106 SER A N 1
ATOM 777 C CA . SER A 1 106 ? 2.643 -6.810 -11.178 1.00 96.75 106 SER A CA 1
ATOM 778 C C . SER A 1 106 ? 3.888 -7.454 -10.593 1.00 96.75 106 SER A C 1
ATOM 780 O O . SER A 1 106 ? 4.780 -7.875 -11.318 1.00 96.75 106 SER A O 1
ATOM 782 N N . MET A 1 107 ? 3.908 -7.611 -9.271 1.00 97.31 107 MET A N 1
ATOM 783 C CA . MET A 1 107 ? 4.911 -8.420 -8.588 1.00 97.31 107 MET A CA 1
ATOM 784 C C . MET A 1 107 ? 4.396 -9.850 -8.423 1.00 97.31 107 MET A C 1
ATOM 786 O O . MET A 1 107 ? 3.319 -10.062 -7.861 1.00 97.31 107 MET A O 1
ATOM 790 N N . GLN A 1 108 ? 5.177 -10.835 -8.857 1.00 92.38 108 GLN A N 1
ATOM 791 C CA . GLN A 1 108 ? 4.930 -12.254 -8.610 1.00 92.38 108 GLN A CA 1
ATOM 792 C C . GLN A 1 108 ? 6.252 -12.948 -8.271 1.00 92.38 108 GLN A C 1
ATOM 794 O O . GLN A 1 108 ? 7.234 -12.862 -9.006 1.00 92.38 108 GLN A O 1
ATOM 799 N N . GLY A 1 109 ? 6.300 -13.646 -7.134 1.00 90.00 109 GLY A N 1
ATOM 800 C CA . GLY A 1 109 ? 7.545 -14.255 -6.667 1.00 90.00 109 GLY A CA 1
ATOM 801 C C . GLY A 1 109 ? 8.591 -13.195 -6.290 1.00 90.00 109 GLY A C 1
ATOM 802 O O . GLY A 1 109 ? 8.403 -12.418 -5.358 1.00 90.00 109 GLY A O 1
ATOM 803 N N . GLN A 1 110 ? 9.717 -13.173 -6.998 1.00 94.00 110 GLN A N 1
ATOM 804 C CA . GLN A 1 110 ? 10.780 -12.170 -6.826 1.00 94.00 110 GLN A CA 1
ATOM 805 C C . GLN A 1 110 ? 10.975 -11.336 -8.102 1.00 94.00 110 GLN A C 1
ATOM 807 O O . GLN A 1 110 ? 12.054 -10.799 -8.335 1.00 94.00 110 GLN A O 1
ATOM 812 N N . THR A 1 111 ? 9.924 -11.230 -8.913 1.00 96.50 111 THR A N 1
ATOM 813 C CA . THR A 1 111 ? 9.932 -10.572 -10.219 1.00 96.50 111 THR A CA 1
ATOM 814 C C . THR A 1 111 ? 8.822 -9.524 -10.258 1.00 96.50 111 THR A C 1
ATOM 816 O O . THR A 1 111 ? 7.737 -9.753 -9.720 1.00 96.50 111 THR A O 1
ATOM 819 N N . LEU A 1 112 ? 9.097 -8.379 -10.879 1.00 98.31 112 LEU A N 1
ATOM 820 C CA . LEU A 1 112 ? 8.124 -7.343 -11.220 1.00 98.31 112 LEU A CA 1
ATOM 821 C C . LEU A 1 112 ? 7.987 -7.308 -12.741 1.00 98.31 112 LEU A C 1
ATOM 823 O O . LEU A 1 112 ? 8.981 -7.168 -13.443 1.00 98.31 112 LEU A O 1
ATOM 827 N N . THR A 1 113 ? 6.767 -7.451 -13.239 1.00 97.44 113 THR A N 1
ATOM 828 C CA . THR A 1 113 ? 6.427 -7.315 -14.656 1.00 97.44 113 THR A CA 1
ATOM 829 C C . THR A 1 113 ? 5.766 -5.962 -14.886 1.00 97.44 113 THR A C 1
ATOM 831 O O . THR A 1 113 ? 4.837 -5.620 -14.155 1.00 97.44 113 THR A O 1
ATOM 834 N N . ASP A 1 114 ? 6.226 -5.215 -15.885 1.00 95.06 114 ASP A N 1
ATOM 835 C CA . ASP A 1 114 ? 5.624 -3.963 -16.354 1.00 95.06 114 ASP A CA 1
ATOM 836 C C . ASP A 1 114 ? 5.271 -4.056 -17.855 1.00 95.06 114 ASP A C 1
ATOM 838 O O . ASP A 1 114 ? 5.114 -5.152 -18.401 1.00 95.06 114 ASP A O 1
ATOM 842 N N . ASN A 1 115 ? 5.098 -2.920 -18.537 1.00 93.69 115 ASN A N 1
ATOM 843 C CA . ASN A 1 115 ? 4.780 -2.881 -19.967 1.00 93.69 115 ASN A CA 1
ATOM 844 C C . ASN A 1 115 ? 5.980 -3.154 -20.900 1.00 93.69 115 ASN A C 1
ATOM 846 O O . ASN A 1 115 ? 5.782 -3.252 -22.112 1.00 93.69 115 ASN A O 1
ATOM 850 N N . VAL A 1 116 ? 7.205 -3.232 -20.370 1.00 92.00 116 VAL A N 1
ATOM 851 C CA . VAL A 1 116 ? 8.450 -3.479 -21.116 1.00 92.00 116 VAL A CA 1
ATOM 852 C C . VAL A 1 116 ? 8.910 -4.925 -20.943 1.00 92.00 116 VAL A C 1
ATOM 854 O O . VAL A 1 116 ? 9.377 -5.538 -21.906 1.00 92.00 116 VAL A O 1
ATOM 857 N N . GLY A 1 117 ? 8.760 -5.501 -19.749 1.00 94.56 117 GLY A N 1
ATOM 858 C CA . GLY A 1 117 ? 9.142 -6.888 -19.515 1.00 94.56 117 GLY A CA 1
ATOM 859 C C . GLY A 1 117 ? 9.007 -7.347 -18.070 1.00 94.56 117 GLY A C 1
ATOM 860 O O . GLY A 1 117 ? 8.236 -6.806 -17.285 1.00 94.56 117 GLY A O 1
ATOM 861 N N . SER A 1 118 ? 9.755 -8.400 -17.739 1.00 97.31 118 SER A N 1
ATOM 862 C CA . SER A 1 118 ? 9.826 -8.981 -16.398 1.00 97.31 118 SER A CA 1
ATOM 863 C C . SER A 1 118 ? 11.222 -8.784 -15.819 1.00 97.31 118 SER A C 1
ATOM 865 O O . SER A 1 118 ? 12.209 -9.232 -16.400 1.00 97.31 118 SER A O 1
ATOM 867 N N . HIS A 1 119 ? 11.277 -8.154 -14.652 1.00 97.62 119 HIS A N 1
ATOM 868 C CA . HIS A 1 119 ? 12.481 -7.650 -14.009 1.00 97.62 119 HIS A CA 1
ATOM 869 C C . HIS A 1 119 ? 12.691 -8.318 -12.654 1.00 97.62 119 HIS A C 1
ATOM 871 O O . HIS A 1 119 ? 11.794 -8.383 -11.810 1.00 97.62 119 HIS A O 1
ATOM 877 N N . ASP A 1 120 ? 13.900 -8.813 -12.431 1.00 98.06 120 ASP A N 1
ATOM 878 C CA . ASP A 1 120 ? 14.296 -9.444 -11.178 1.00 98.06 120 ASP A CA 1
ATOM 879 C C . ASP A 1 120 ? 14.419 -8.399 -10.054 1.00 98.06 120 ASP A C 1
ATOM 881 O O . ASP A 1 120 ? 15.002 -7.332 -10.249 1.00 98.06 120 ASP A O 1
ATOM 885 N N . LEU A 1 121 ? 13.933 -8.710 -8.850 1.00 97.69 121 LEU A N 1
ATOM 886 C CA . LEU A 1 121 ? 13.937 -7.776 -7.719 1.00 97.69 121 LEU A CA 1
ATOM 887 C C . LEU A 1 121 ? 15.143 -7.953 -6.787 1.00 97.69 121 LEU A C 1
ATOM 889 O O . LEU A 1 121 ? 15.533 -9.060 -6.409 1.00 97.69 121 LEU A O 1
ATOM 893 N N . SER A 1 122 ? 15.702 -6.825 -6.359 1.00 96.19 122 SER A N 1
ATOM 894 C CA . SER A 1 122 ? 16.649 -6.691 -5.254 1.00 96.19 122 SER A CA 1
ATOM 895 C C . SER A 1 122 ? 15.910 -6.194 -4.011 1.00 96.19 122 SER A C 1
ATOM 897 O O . SER A 1 122 ? 15.207 -5.187 -4.074 1.00 96.19 122 SER A O 1
ATOM 899 N N . PHE A 1 123 ? 16.056 -6.889 -2.880 1.00 94.25 123 PHE A N 1
ATOM 900 C CA . PHE A 1 123 ? 15.319 -6.611 -1.643 1.00 94.25 123 PHE A CA 1
ATOM 901 C C . PHE A 1 123 ? 16.239 -6.037 -0.559 1.00 94.25 123 PHE A C 1
ATOM 903 O O . PHE A 1 123 ? 17.164 -6.711 -0.100 1.00 94.25 123 PHE A O 1
ATOM 910 N N . GLN A 1 124 ? 15.935 -4.837 -0.066 1.00 93.50 124 GLN A N 1
ATOM 911 C CA . GLN A 1 124 ? 16.676 -4.166 1.006 1.00 93.50 124 GLN A CA 1
ATOM 912 C C . GLN A 1 124 ? 15.791 -3.963 2.241 1.00 93.50 124 GLN A C 1
ATOM 914 O O . GLN A 1 124 ? 14.598 -3.700 2.124 1.00 93.50 124 GLN A O 1
ATOM 919 N N . THR A 1 125 ? 16.358 -4.089 3.445 1.00 90.00 125 THR A N 1
ATOM 920 C CA . THR A 1 125 ? 15.625 -3.830 4.697 1.00 90.00 125 THR A CA 1
ATOM 921 C C . THR A 1 125 ? 16.390 -2.872 5.582 1.00 90.00 125 THR A C 1
ATOM 923 O O . THR A 1 125 ? 17.557 -3.108 5.884 1.00 90.00 125 THR A O 1
ATOM 926 N N . LYS A 1 126 ? 15.706 -1.821 6.028 1.00 87.56 126 LYS A N 1
ATOM 927 C CA . LYS A 1 126 ? 16.230 -0.783 6.916 1.00 87.56 126 LYS A CA 1
ATOM 928 C C . LYS A 1 126 ? 15.080 -0.281 7.782 1.00 87.56 126 LYS A C 1
ATOM 930 O O . LYS A 1 126 ? 13.977 -0.140 7.275 1.00 87.56 126 LYS A O 1
ATOM 935 N N . ASN A 1 127 ? 15.308 -0.045 9.075 1.00 83.81 127 ASN A N 1
ATOM 936 C CA . ASN A 1 127 ? 14.305 0.533 9.988 1.00 83.81 127 ASN A CA 1
ATOM 937 C C . ASN A 1 127 ? 12.927 -0.173 9.972 1.00 83.81 127 ASN A C 1
ATOM 939 O O . ASN A 1 127 ? 11.895 0.483 10.048 1.00 83.81 127 ASN A O 1
ATOM 943 N N . ASN A 1 128 ? 12.905 -1.507 9.843 1.00 84.75 128 ASN A N 1
ATOM 944 C CA . ASN A 1 128 ? 11.681 -2.308 9.675 1.00 84.75 128 ASN A CA 1
ATOM 945 C C . ASN A 1 128 ? 10.837 -1.965 8.419 1.00 84.75 128 ASN A C 1
ATOM 947 O O . ASN A 1 128 ? 9.667 -2.313 8.349 1.00 84.75 128 ASN A O 1
ATOM 951 N N . VAL A 1 129 ? 11.431 -1.337 7.402 1.00 90.69 129 VAL A N 1
ATOM 952 C CA . VAL A 1 129 ? 10.881 -1.186 6.044 1.00 90.69 129 VAL A CA 1
ATOM 953 C C . VAL A 1 129 ? 11.543 -2.202 5.125 1.00 90.69 129 VAL A C 1
ATOM 955 O O . VAL A 1 129 ? 12.747 -2.447 5.235 1.00 90.69 129 VAL A O 1
ATOM 958 N N . LEU A 1 130 ? 10.780 -2.780 4.200 1.00 94.62 130 LEU A N 1
ATOM 959 C CA . LEU A 1 130 ? 11.309 -3.544 3.070 1.00 94.62 130 LEU A CA 1
ATOM 960 C C . LEU A 1 130 ? 11.118 -2.738 1.790 1.00 94.62 130 LEU A C 1
ATOM 962 O O . LEU A 1 130 ? 9.982 -2.459 1.437 1.00 94.62 130 LEU A O 1
ATOM 966 N N . THR A 1 131 ? 12.191 -2.437 1.070 1.00 95.75 131 THR A N 1
ATOM 967 C CA . THR A 1 131 ? 12.125 -1.803 -0.254 1.00 95.75 131 THR A CA 1
ATOM 968 C C . THR A 1 131 ? 12.638 -2.773 -1.307 1.00 95.75 131 THR A C 1
ATOM 970 O O . THR A 1 131 ? 13.635 -3.469 -1.091 1.00 95.75 131 THR A O 1
ATOM 973 N N . THR A 1 132 ? 11.950 -2.829 -2.444 1.00 96.62 132 THR A N 1
ATOM 974 C CA . THR A 1 132 ? 12.348 -3.599 -3.622 1.00 96.62 132 THR A CA 1
ATOM 975 C C . THR A 1 132 ? 12.737 -2.662 -4.750 1.00 96.62 132 THR A C 1
ATOM 977 O O . THR A 1 132 ? 12.057 -1.667 -4.977 1.00 96.62 132 THR A O 1
ATOM 980 N N . LEU A 1 133 ? 13.804 -2.997 -5.467 1.00 96.31 133 LEU A N 1
ATOM 981 C CA . LEU A 1 133 ? 14.315 -2.272 -6.632 1.00 96.31 133 LEU A CA 1
ATOM 982 C C . LEU A 1 133 ? 14.571 -3.266 -7.765 1.00 96.31 133 LEU A C 1
ATOM 984 O O . LEU A 1 133 ? 14.854 -4.434 -7.494 1.00 96.31 133 LEU A O 1
ATOM 988 N N . LEU A 1 134 ? 14.538 -2.813 -9.014 1.00 97.62 134 LEU A N 1
ATOM 989 C CA . LEU A 1 134 ? 14.919 -3.651 -10.155 1.00 97.62 134 LEU A CA 1
ATOM 990 C C . LEU A 1 134 ? 16.434 -3.942 -10.122 1.00 97.62 134 LEU A C 1
ATOM 992 O O . LEU A 1 134 ? 17.241 -3.029 -9.913 1.00 97.62 134 LEU A O 1
ATOM 996 N N . LYS A 1 135 ? 16.853 -5.201 -10.313 1.00 97.56 135 LYS A N 1
ATOM 997 C CA . LYS A 1 135 ? 18.286 -5.573 -10.369 1.00 97.56 135 LYS A CA 1
ATOM 998 C C . LYS A 1 135 ? 18.990 -4.962 -11.582 1.00 97.56 135 LYS A C 1
ATOM 1000 O O . LYS A 1 135 ? 20.169 -4.638 -11.507 1.00 97.56 135 LYS A O 1
ATOM 1005 N N . ASP A 1 136 ? 18.254 -4.788 -12.670 1.00 96.25 136 ASP A N 1
ATOM 1006 C CA . ASP A 1 136 ? 18.653 -4.196 -13.946 1.00 96.25 136 ASP A CA 1
ATOM 1007 C C . ASP A 1 136 ? 18.319 -2.693 -14.034 1.00 96.25 136 ASP A C 1
ATOM 1009 O O . ASP A 1 136 ? 18.274 -2.115 -15.120 1.00 96.25 136 ASP A O 1
ATOM 1013 N N . SER A 1 137 ? 18.154 -2.034 -12.881 1.00 92.75 137 SER A N 1
ATOM 1014 C CA . SER A 1 137 ? 17.801 -0.609 -12.745 1.00 92.75 137 SER A CA 1
ATOM 1015 C C . SER A 1 137 ? 18.724 0.379 -13.472 1.00 92.75 137 SER A C 1
ATOM 1017 O O . SER A 1 137 ? 18.327 1.507 -13.761 1.00 92.75 137 SER A O 1
ATOM 1019 N N . ALA A 1 138 ? 19.952 -0.027 -13.802 1.00 93.19 138 ALA A N 1
ATOM 1020 C CA . ALA A 1 138 ? 20.902 0.775 -14.578 1.00 93.19 138 ALA A CA 1
ATOM 1021 C C . ALA A 1 138 ? 20.719 0.672 -16.110 1.00 93.19 138 ALA A C 1
ATOM 1023 O O . ALA A 1 138 ? 21.353 1.429 -16.844 1.00 93.19 138 ALA A O 1
ATOM 1024 N N . SER A 1 139 ? 19.898 -0.267 -16.592 1.00 92.00 139 SER A N 1
ATOM 1025 C CA . SER A 1 139 ? 19.703 -0.585 -18.019 1.00 92.00 139 SER A CA 1
ATOM 1026 C C . SER A 1 139 ? 18.264 -0.414 -18.519 1.00 92.00 139 SER A C 1
ATOM 1028 O O . SER A 1 139 ? 18.035 -0.485 -19.725 1.00 92.00 139 SER A O 1
ATOM 1030 N N . VAL A 1 140 ? 17.303 -0.166 -17.627 1.00 93.25 140 VAL A N 1
ATOM 1031 C CA . VAL A 1 140 ? 15.896 0.099 -17.972 1.00 93.25 140 VAL A CA 1
ATOM 1032 C C . VAL A 1 140 ? 15.616 1.597 -18.103 1.00 93.25 140 VAL A C 1
ATOM 1034 O O . VAL A 1 140 ? 16.191 2.417 -17.388 1.00 93.25 140 VAL A O 1
ATOM 1037 N N . ALA A 1 141 ? 14.704 1.965 -19.007 1.00 93.44 141 ALA A N 1
ATOM 1038 C CA . ALA A 1 141 ? 14.282 3.358 -19.194 1.00 93.44 141 ALA A CA 1
ATOM 1039 C C . ALA A 1 141 ? 13.358 3.857 -18.065 1.00 93.44 141 ALA A C 1
ATOM 1041 O O . ALA A 1 141 ? 13.433 5.022 -17.671 1.00 93.44 141 ALA A O 1
ATOM 1042 N N . THR A 1 142 ? 12.526 2.964 -17.524 1.00 94.12 142 THR A N 1
ATOM 1043 C CA . THR A 1 142 ? 11.651 3.224 -16.377 1.00 94.12 142 THR A CA 1
ATOM 1044 C C . THR A 1 142 ? 12.086 2.336 -15.223 1.00 94.12 142 THR A C 1
ATOM 1046 O O . THR A 1 142 ? 12.123 1.116 -15.341 1.00 94.12 142 THR A O 1
ATOM 1049 N N . ASN A 1 143 ? 12.431 2.957 -14.102 1.00 96.25 143 ASN A N 1
ATOM 1050 C CA . ASN A 1 143 ? 12.732 2.272 -12.858 1.00 96.25 143 ASN A CA 1
ATOM 1051 C C . ASN A 1 143 ? 11.492 2.191 -11.981 1.00 96.25 143 ASN A C 1
ATOM 1053 O O . ASN A 1 143 ? 10.738 3.156 -11.891 1.00 96.25 143 ASN A O 1
ATOM 1057 N N . TRP A 1 144 ? 11.354 1.077 -11.269 1.00 96.75 144 TRP A N 1
ATOM 1058 C CA . TRP A 1 144 ? 10.282 0.849 -10.309 1.00 96.75 144 TRP A CA 1
ATOM 1059 C C . TRP A 1 144 ? 10.846 0.523 -8.929 1.00 96.75 144 TRP A C 1
ATOM 1061 O O . TRP A 1 144 ? 11.888 -0.131 -8.796 1.00 96.75 144 TRP A O 1
ATOM 1071 N N . SER A 1 145 ? 10.133 0.944 -7.887 1.00 96.69 145 SER A N 1
ATOM 1072 C CA . SER A 1 145 ? 10.361 0.467 -6.526 1.00 96.69 145 SER A CA 1
ATOM 1073 C C . SER A 1 145 ? 9.044 0.233 -5.800 1.00 96.69 145 SER A C 1
ATOM 1075 O O . SER A 1 145 ? 8.097 0.996 -5.983 1.00 96.69 145 SER A O 1
ATOM 1077 N N . VAL A 1 146 ? 8.997 -0.791 -4.948 1.00 97.75 146 VAL A N 1
ATOM 1078 C CA . VAL A 1 146 ? 7.857 -1.040 -4.056 1.00 97.75 146 VAL A CA 1
ATOM 1079 C C . VAL A 1 146 ? 8.373 -1.158 -2.630 1.00 97.75 146 VAL A C 1
ATOM 1081 O O . VAL A 1 146 ? 9.280 -1.938 -2.338 1.00 97.75 146 VAL A O 1
ATOM 1084 N N . SER A 1 147 ? 7.824 -0.341 -1.737 1.00 96.50 147 SER A N 1
ATOM 1085 C CA . SER A 1 147 ? 8.234 -0.253 -0.338 1.00 96.50 147 SER A CA 1
ATOM 1086 C C . SER A 1 147 ? 7.091 -0.632 0.596 1.00 96.50 147 SER A C 1
ATOM 1088 O O . SER A 1 147 ? 6.001 -0.075 0.523 1.00 96.50 147 SER A O 1
ATOM 1090 N N . PHE A 1 148 ? 7.367 -1.564 1.503 1.00 95.50 148 PHE A N 1
ATOM 1091 C CA . PHE A 1 148 ? 6.436 -2.143 2.463 1.00 95.50 148 PHE A CA 1
ATOM 1092 C C . PHE A 1 148 ? 6.770 -1.626 3.866 1.00 95.50 148 PHE A C 1
ATOM 1094 O O . PHE A 1 148 ? 7.845 -1.912 4.406 1.00 95.50 148 PHE A O 1
ATOM 1101 N N . TYR A 1 149 ? 5.839 -0.878 4.456 1.00 93.19 149 TYR A N 1
ATOM 1102 C CA . TYR A 1 149 ? 5.955 -0.254 5.769 1.00 93.19 149 TYR A CA 1
ATOM 1103 C C . TYR A 1 149 ? 4.937 -0.880 6.734 1.00 93.19 149 TYR A C 1
ATOM 1105 O O . TYR A 1 149 ? 3.748 -0.559 6.661 1.00 93.19 149 TYR A O 1
ATOM 1113 N N . PRO A 1 150 ? 5.364 -1.730 7.679 1.00 89.56 150 PRO A N 1
ATOM 1114 C CA . PRO A 1 150 ? 4.495 -2.204 8.744 1.00 89.56 150 PRO A CA 1
ATOM 1115 C C . PRO A 1 150 ? 3.969 -1.046 9.605 1.00 89.56 150 PRO A C 1
ATOM 1117 O O . PRO A 1 150 ? 4.655 -0.029 9.784 1.00 89.56 150 PRO A O 1
ATOM 1120 N N . LYS A 1 151 ? 2.788 -1.231 10.201 1.00 83.62 151 LYS A N 1
ATOM 1121 C CA . LYS A 1 151 ? 2.225 -0.353 11.238 1.00 83.62 151 LYS A CA 1
ATOM 1122 C C . LYS A 1 151 ? 3.277 -0.017 12.303 1.00 83.62 151 LYS A C 1
ATOM 1124 O O . LYS A 1 151 ? 4.043 -0.876 12.733 1.00 83.62 151 LYS A O 1
ATOM 1129 N N . GLY A 1 152 ? 3.314 1.247 12.711 1.00 80.69 152 GLY A N 1
ATOM 1130 C CA . GLY A 1 152 ? 4.282 1.825 13.643 1.00 80.69 152 GLY A CA 1
ATOM 1131 C C . GLY A 1 152 ? 5.574 2.337 12.995 1.00 80.69 152 GLY A C 1
ATOM 1132 O O . GLY A 1 152 ? 6.332 3.043 13.652 1.00 80.69 152 GLY A O 1
ATOM 1133 N N . THR A 1 153 ? 5.838 2.044 11.716 1.00 82.69 153 THR A N 1
ATOM 1134 C CA . THR A 1 153 ? 7.124 2.399 11.086 1.00 82.69 153 THR A CA 1
ATOM 1135 C C . THR A 1 153 ? 7.201 3.881 10.691 1.00 82.69 153 THR A C 1
ATOM 1137 O O . THR A 1 153 ? 6.338 4.389 9.966 1.00 82.69 153 THR A O 1
ATOM 1140 N N . THR A 1 154 ? 8.266 4.551 11.147 1.00 72.12 154 THR A N 1
ATOM 1141 C CA . THR A 1 154 ? 8.511 6.008 11.079 1.00 72.12 154 THR A CA 1
ATOM 1142 C C . THR A 1 154 ? 9.631 6.417 10.109 1.00 72.12 154 THR A C 1
ATOM 1144 O O . THR A 1 154 ? 10.182 7.513 10.222 1.00 72.12 154 THR A O 1
ATOM 1147 N N . ASP A 1 155 ? 10.005 5.546 9.167 1.00 76.69 155 ASP A N 1
ATOM 1148 C CA . ASP A 1 155 ? 11.144 5.787 8.276 1.00 76.69 155 ASP A CA 1
ATOM 1149 C C . ASP A 1 155 ? 11.003 7.076 7.444 1.00 76.69 155 ASP A C 1
ATOM 1151 O O . ASP A 1 155 ? 9.943 7.380 6.891 1.00 76.69 155 ASP A O 1
ATOM 1155 N N . ASN A 1 156 ? 12.108 7.822 7.336 1.00 70.94 156 ASN A N 1
ATOM 1156 C CA . ASN A 1 156 ? 12.159 9.119 6.661 1.00 70.94 156 ASN A CA 1
ATOM 1157 C C . ASN A 1 156 ? 11.766 9.055 5.177 1.00 70.94 156 ASN A C 1
ATOM 1159 O O . ASN A 1 156 ? 11.351 10.080 4.644 1.00 70.94 156 ASN A O 1
ATOM 1163 N N . SER A 1 157 ? 11.853 7.896 4.518 1.00 67.44 157 SER A N 1
ATOM 1164 C CA . SER A 1 157 ? 11.451 7.739 3.114 1.00 67.44 157 SER A CA 1
ATOM 1165 C C . SER A 1 157 ? 9.957 8.028 2.917 1.00 67.44 157 SER A C 1
ATOM 1167 O O . SER A 1 157 ? 9.586 8.628 1.913 1.00 67.44 157 SER A O 1
ATOM 1169 N N . LYS A 1 158 ? 9.103 7.767 3.926 1.00 68.00 158 LYS A N 1
ATOM 1170 C CA . LYS A 1 158 ? 7.692 8.203 3.907 1.00 68.00 158 LYS A CA 1
ATOM 1171 C C . LYS A 1 158 ? 7.546 9.718 3.720 1.00 68.00 158 LYS A C 1
ATOM 1173 O O . LYS A 1 158 ? 6.616 10.149 3.056 1.00 68.00 158 LYS A O 1
ATOM 1178 N N . LYS A 1 159 ? 8.474 10.530 4.245 1.00 67.50 159 LYS A N 1
ATOM 1179 C CA . LYS A 1 159 ? 8.413 12.002 4.144 1.00 67.50 159 LYS A CA 1
ATOM 1180 C C . LYS A 1 159 ? 8.555 12.513 2.709 1.00 67.50 159 LYS A C 1
ATOM 1182 O O . LYS A 1 159 ? 8.174 13.650 2.450 1.00 67.50 159 LYS A O 1
ATOM 1187 N N . GLN A 1 160 ? 9.078 11.702 1.782 1.00 71.56 160 GLN A N 1
ATOM 1188 C CA . GLN A 1 160 ? 9.164 12.068 0.363 1.00 71.56 160 GLN A CA 1
ATOM 1189 C C . GLN A 1 160 ? 7.772 12.295 -0.247 1.00 71.56 160 GLN A C 1
ATOM 1191 O O . GLN A 1 160 ? 7.626 13.182 -1.084 1.00 71.56 160 GLN A O 1
ATOM 1196 N N . VAL A 1 161 ? 6.758 11.567 0.240 1.00 72.69 161 VAL A N 1
ATOM 1197 C CA . VAL A 1 161 ? 5.330 11.695 -0.112 1.00 72.69 161 VAL A CA 1
ATOM 1198 C C . VAL A 1 161 ? 4.524 12.438 0.973 1.00 72.69 161 VAL A C 1
ATOM 1200 O O . VAL A 1 161 ? 3.323 12.229 1.147 1.00 72.69 161 VAL A O 1
ATOM 1203 N N . GLY A 1 162 ? 5.188 13.306 1.743 1.00 70.62 162 GLY A N 1
ATOM 1204 C CA . GLY A 1 162 ? 4.576 14.088 2.820 1.00 70.62 162 GLY A CA 1
ATOM 1205 C C . GLY A 1 162 ? 4.294 13.290 4.100 1.00 70.62 162 GLY A C 1
ATOM 1206 O O . GLY A 1 162 ? 4.861 12.227 4.349 1.00 70.62 162 GLY A O 1
ATOM 1207 N N . ALA A 1 163 ? 3.429 13.826 4.962 1.00 68.44 163 ALA A N 1
ATOM 1208 C CA . ALA A 1 163 ? 3.008 13.130 6.175 1.00 68.44 163 ALA A CA 1
ATOM 1209 C C . ALA A 1 163 ? 2.015 12.013 5.814 1.00 68.44 163 ALA A C 1
ATOM 1211 O O . ALA A 1 163 ? 0.887 12.290 5.408 1.00 68.44 163 ALA A O 1
ATOM 1212 N N . VAL A 1 164 ? 2.447 10.759 5.942 1.00 69.25 164 VAL A N 1
ATOM 1213 C CA . VAL A 1 164 ? 1.606 9.562 5.786 1.00 69.25 164 VAL A CA 1
ATOM 1214 C C . VAL A 1 164 ? 1.415 8.925 7.167 1.00 69.25 164 VAL A C 1
ATOM 1216 O O . VAL A 1 164 ? 2.422 8.743 7.865 1.00 69.25 164 VAL A O 1
ATOM 1219 N N . PRO A 1 165 ? 0.181 8.568 7.575 1.00 66.81 165 PRO A N 1
ATOM 1220 C CA . PRO A 1 165 ? -0.068 7.911 8.855 1.00 66.81 165 PRO A CA 1
ATOM 1221 C C . PRO A 1 165 ? 0.780 6.645 9.081 1.00 66.81 165 PRO A C 1
ATOM 1223 O O . PRO A 1 165 ? 1.264 5.978 8.156 1.00 66.81 165 PRO A O 1
ATOM 1226 N N . ASN A 1 166 ? 1.017 6.318 10.351 1.00 72.31 166 ASN A N 1
ATOM 1227 C CA . ASN A 1 166 ? 1.762 5.126 10.773 1.00 72.31 166 ASN A CA 1
ATOM 1228 C C . ASN A 1 166 ? 0.924 4.171 11.639 1.00 72.31 166 ASN A C 1
ATOM 1230 O O . ASN A 1 166 ? 1.454 3.196 12.165 1.00 72.31 166 ASN A O 1
ATOM 1234 N N . ASP A 1 167 ? -0.372 4.420 11.769 1.00 78.81 167 ASP A N 1
ATOM 1235 C CA . ASP A 1 167 ? -1.356 3.585 12.454 1.00 78.81 167 ASP A CA 1
ATOM 1236 C C . ASP A 1 167 ? -1.868 2.416 11.591 1.00 78.81 167 ASP A C 1
ATOM 1238 O O . ASP A 1 167 ? -2.494 1.499 12.123 1.00 78.81 167 ASP A O 1
ATOM 1242 N N . GLN A 1 168 ? -1.540 2.387 10.298 1.00 83.00 168 GLN A N 1
ATOM 1243 C CA . GLN A 1 168 ? -1.831 1.295 9.364 1.00 83.00 168 GLN A CA 1
ATOM 1244 C C . GLN A 1 168 ? -0.545 0.730 8.734 1.00 83.00 168 GLN A C 1
ATOM 1246 O O . GLN A 1 168 ? 0.528 1.340 8.789 1.00 83.00 168 GLN A O 1
ATOM 1251 N N . ASN A 1 169 ? -0.648 -0.461 8.136 1.00 89.81 169 ASN A N 1
ATOM 1252 C CA . ASN A 1 169 ? 0.366 -0.937 7.194 1.00 89.81 169 ASN A CA 1
ATOM 1253 C C . ASN A 1 169 ? 0.251 -0.109 5.903 1.00 89.81 169 ASN A C 1
ATOM 1255 O O . ASN A 1 169 ? -0.860 0.175 5.464 1.00 89.81 169 ASN A O 1
ATOM 1259 N N . VAL A 1 170 ? 1.378 0.260 5.295 1.00 92.38 170 VAL A N 1
ATOM 1260 C CA . VAL A 1 170 ? 1.426 1.087 4.078 1.00 92.38 170 VAL A CA 1
ATOM 1261 C C . VAL A 1 170 ? 2.302 0.415 3.021 1.00 92.38 170 VAL A C 1
ATOM 1263 O O . VAL A 1 170 ? 3.368 -0.118 3.339 1.00 92.38 170 VAL A O 1
ATOM 1266 N N . ILE A 1 171 ? 1.868 0.467 1.765 1.00 95.69 171 ILE A N 1
ATOM 1267 C CA . ILE A 1 171 ? 2.663 0.136 0.583 1.00 95.69 171 ILE A CA 1
ATOM 1268 C C . ILE A 1 171 ? 2.837 1.418 -0.229 1.00 95.69 171 ILE A C 1
ATOM 1270 O O . ILE A 1 171 ? 1.873 2.139 -0.460 1.00 95.69 171 ILE A O 1
ATOM 1274 N N . ILE A 1 172 ? 4.068 1.712 -0.640 1.00 95.19 172 ILE A N 1
ATOM 1275 C CA . ILE A 1 172 ? 4.372 2.806 -1.566 1.00 95.19 172 ILE A CA 1
ATOM 1276 C C . ILE A 1 172 ? 4.952 2.195 -2.833 1.00 95.19 172 ILE A C 1
ATOM 1278 O O . ILE A 1 172 ? 5.982 1.519 -2.767 1.00 95.19 172 ILE A O 1
ATOM 1282 N N . ILE A 1 173 ? 4.307 2.454 -3.962 1.00 96.75 173 ILE A N 1
ATOM 1283 C CA . ILE A 1 173 ? 4.816 2.155 -5.299 1.00 96.75 173 ILE A CA 1
ATOM 1284 C C . ILE A 1 173 ? 5.398 3.455 -5.855 1.00 96.75 173 ILE A C 1
ATOM 1286 O O . ILE A 1 173 ? 4.837 4.530 -5.656 1.00 96.75 173 ILE A O 1
ATOM 1290 N N . TRP A 1 174 ? 6.560 3.373 -6.495 1.00 96.44 174 TRP A N 1
ATOM 1291 C CA . TRP A 1 174 ? 7.209 4.505 -7.152 1.00 96.44 174 TRP A CA 1
ATOM 1292 C C . TRP A 1 174 ? 7.715 4.103 -8.527 1.00 96.44 174 TRP A C 1
ATOM 1294 O O . TRP A 1 174 ? 8.305 3.030 -8.684 1.00 96.44 174 TRP A O 1
ATOM 1304 N N . THR A 1 175 ? 7.565 5.016 -9.482 1.00 95.50 175 THR A N 1
ATOM 1305 C CA . THR A 1 175 ? 8.167 4.939 -10.810 1.00 95.50 175 THR A CA 1
ATOM 1306 C C . THR A 1 175 ? 9.054 6.148 -11.074 1.00 95.50 175 THR A C 1
ATOM 1308 O O . THR A 1 175 ? 8.710 7.285 -10.746 1.00 95.50 175 THR A O 1
ATOM 1311 N N . SER A 1 176 ? 10.198 5.935 -11.727 1.00 94.75 176 SER A N 1
ATOM 1312 C CA . SER A 1 176 ? 11.035 7.041 -12.196 1.00 94.75 176 SER A CA 1
ATOM 1313 C C . SER A 1 176 ? 10.356 7.862 -13.289 1.00 94.75 176 SER A C 1
ATOM 1315 O O . SER A 1 176 ? 10.747 9.013 -13.501 1.00 94.75 176 SER A O 1
ATOM 1317 N N . ASN A 1 177 ? 9.331 7.322 -13.961 1.00 91.94 177 ASN A N 1
ATOM 1318 C CA . ASN A 1 177 ? 8.515 8.106 -14.876 1.00 91.94 177 ASN A CA 1
ATOM 1319 C C . ASN A 1 177 ? 7.801 9.214 -14.087 1.00 91.94 177 ASN A C 1
ATOM 1321 O O . ASN A 1 177 ? 7.021 8.957 -13.176 1.00 91.94 177 ASN A O 1
ATOM 1325 N N . ASN A 1 178 ? 8.135 10.467 -14.392 1.00 89.69 178 ASN A N 1
ATOM 1326 C CA . ASN A 1 178 ? 7.708 11.650 -13.641 1.00 89.69 178 ASN A CA 1
ATOM 1327 C C . ASN A 1 178 ? 8.066 11.664 -12.129 1.00 89.69 178 ASN A C 1
ATOM 1329 O O . ASN A 1 178 ? 7.645 12.576 -11.417 1.00 89.69 178 ASN A O 1
ATOM 1333 N N . SER A 1 179 ? 8.856 10.704 -11.627 1.00 93.25 179 SER A N 1
ATOM 1334 C CA . SER A 1 179 ? 9.001 10.423 -10.188 1.00 93.25 179 SER A CA 1
ATOM 1335 C C . SER A 1 179 ? 7.639 10.318 -9.478 1.00 93.25 179 SER A C 1
ATOM 1337 O O . SER A 1 179 ? 7.425 10.973 -8.452 1.00 93.25 179 SER A O 1
ATOM 1339 N N . TYR A 1 180 ? 6.713 9.563 -10.068 1.00 93.00 180 TYR A N 1
ATOM 1340 C CA . TYR A 1 180 ? 5.356 9.382 -9.559 1.00 93.00 180 TYR A CA 1
ATOM 1341 C C . TYR A 1 180 ? 5.311 8.318 -8.456 1.00 93.00 180 TYR A C 1
ATOM 1343 O O . TYR A 1 180 ? 6.047 7.331 -8.502 1.00 93.00 180 TYR A O 1
ATOM 1351 N N . TYR A 1 181 ? 4.450 8.538 -7.470 1.00 93.62 181 TYR A N 1
ATOM 1352 C CA . TYR A 1 181 ? 4.208 7.676 -6.324 1.00 93.62 181 TYR A CA 1
ATOM 1353 C C . TYR A 1 181 ? 2.719 7.360 -6.208 1.00 93.62 181 TYR A C 1
ATOM 1355 O O . TYR A 1 181 ? 1.888 8.247 -6.397 1.00 93.62 181 TYR A O 1
ATOM 1363 N N . GLU A 1 182 ? 2.416 6.142 -5.776 1.00 93.31 182 GLU A N 1
ATOM 1364 C CA . GLU A 1 182 ? 1.098 5.711 -5.306 1.00 93.31 182 GLU A CA 1
ATOM 1365 C C . GLU A 1 182 ? 1.260 5.151 -3.888 1.00 93.31 182 GLU A C 1
ATOM 1367 O O . GLU A 1 182 ? 2.163 4.350 -3.614 1.00 93.31 182 GLU A O 1
ATOM 1372 N N . VAL A 1 183 ? 0.431 5.615 -2.955 1.00 93.00 183 VAL A N 1
ATOM 1373 C CA . VAL A 1 183 ? 0.522 5.300 -1.525 1.00 93.00 183 VAL A CA 1
ATOM 1374 C C . VAL A 1 183 ? -0.768 4.623 -1.095 1.00 93.00 183 VAL A C 1
ATOM 1376 O O . VAL A 1 183 ? -1.816 5.257 -0.999 1.00 93.00 183 VAL A O 1
ATOM 1379 N N . PHE A 1 184 ? -0.669 3.341 -0.763 1.00 93.31 184 PHE A N 1
ATOM 1380 C CA . PHE A 1 184 ? -1.790 2.522 -0.327 1.00 93.31 184 PHE A CA 1
ATOM 1381 C C . PHE A 1 184 ? -1.696 2.234 1.169 1.00 93.31 184 PHE A C 1
ATOM 1383 O O . PHE A 1 184 ? -0.662 1.761 1.649 1.00 93.31 184 PHE A O 1
ATOM 1390 N N . ALA A 1 185 ? -2.777 2.465 1.911 1.00 90.81 185 ALA A N 1
ATOM 1391 C CA . ALA A 1 185 ? -2.911 2.025 3.297 1.00 90.81 185 ALA A CA 1
ATOM 1392 C C . ALA A 1 185 ? -3.810 0.788 3.377 1.00 90.81 185 ALA A C 1
ATOM 1394 O O . ALA A 1 185 ? -4.803 0.687 2.659 1.00 90.81 185 ALA A O 1
ATOM 1395 N N . GLN A 1 186 ? -3.465 -0.156 4.253 1.00 88.62 186 GLN A N 1
ATOM 1396 C CA . GLN A 1 186 ? -4.293 -1.336 4.488 1.00 88.62 186 GLN A CA 1
ATOM 1397 C C . GLN A 1 186 ? -5.492 -0.971 5.360 1.00 88.62 186 GLN A C 1
ATOM 1399 O O . GLN A 1 186 ? -5.314 -0.496 6.488 1.00 88.62 186 GLN A O 1
ATOM 1404 N N . ASP A 1 187 ? -6.698 -1.269 4.889 1.00 77.06 187 ASP A N 1
ATOM 1405 C CA . ASP A 1 187 ? -7.922 -0.984 5.627 1.00 77.06 187 ASP A CA 1
ATOM 1406 C C . ASP A 1 187 ? -7.954 -1.764 6.950 1.00 77.06 187 ASP A C 1
ATOM 1408 O O . ASP A 1 187 ? -7.823 -2.992 6.997 1.00 77.06 187 ASP A O 1
ATOM 1412 N N . SER A 1 188 ? -8.162 -1.043 8.056 1.00 55.19 188 SER A N 1
ATOM 1413 C CA . SER A 1 188 ? -8.122 -1.598 9.422 1.00 55.19 188 SER A CA 1
ATOM 1414 C C . SER A 1 188 ? -9.194 -2.665 9.701 1.00 55.19 188 SER A C 1
ATOM 1416 O O . SER A 1 188 ? -9.115 -3.381 10.699 1.00 55.19 188 SER A O 1
ATOM 1418 N N . THR A 1 189 ? -10.193 -2.785 8.827 1.00 42.75 189 THR A N 1
ATOM 1419 C CA . THR A 1 189 ? -11.254 -3.801 8.847 1.00 42.75 189 THR A CA 1
ATOM 1420 C C . THR A 1 189 ? -10.812 -5.150 8.284 1.00 42.75 189 THR A C 1
ATOM 1422 O O . THR A 1 189 ? -11.419 -6.171 8.615 1.00 42.75 189 THR A O 1
ATOM 1425 N N . SER A 1 190 ? -9.763 -5.193 7.459 1.00 38.91 190 SER A N 1
ATOM 1426 C CA . SER A 1 190 ? -9.495 -6.333 6.582 1.00 38.91 190 SER A CA 1
ATOM 1427 C C . SER A 1 190 ? -8.643 -7.436 7.232 1.00 38.91 190 SER A C 1
ATOM 1429 O O . SER A 1 190 ? -7.644 -7.923 6.701 1.00 38.91 190 SER A O 1
ATOM 1431 N N . GLN A 1 191 ? -9.074 -7.885 8.417 1.00 37.09 191 GLN A N 1
ATOM 1432 C CA . GLN A 1 191 ? -8.603 -9.129 9.031 1.00 37.09 191 GLN A CA 1
ATOM 1433 C C . GLN A 1 191 ? -9.498 -10.317 8.642 1.00 37.09 191 GLN A C 1
ATOM 1435 O O . GLN A 1 191 ? -10.305 -10.803 9.433 1.00 37.09 191 GLN A O 1
ATOM 1440 N N . ALA A 1 192 ? -9.227 -10.821 7.435 1.00 33.31 192 ALA A N 1
ATOM 1441 C CA . ALA A 1 192 ? -9.630 -12.112 6.873 1.00 33.31 192 ALA A CA 1
ATOM 1442 C C . ALA A 1 192 ? -11.121 -12.357 6.557 1.00 33.31 192 ALA A C 1
ATOM 1444 O O . ALA A 1 192 ? -11.906 -12.715 7.430 1.00 33.31 192 ALA A O 1
ATOM 1445 N N . THR A 1 193 ? -11.405 -12.482 5.255 1.00 30.38 193 THR A N 1
ATOM 1446 C CA . THR A 1 193 ? -12.154 -13.647 4.744 1.00 30.38 193 THR A CA 1
ATOM 1447 C C . THR A 1 193 ? -11.646 -14.083 3.370 1.00 30.38 193 THR A C 1
ATOM 1449 O O . THR A 1 193 ? -11.225 -13.267 2.556 1.00 30.38 193 THR A O 1
ATOM 1452 N N . THR A 1 194 ? -11.671 -15.389 3.115 1.00 27.89 194 THR A N 1
ATOM 1453 C CA . THR A 1 194 ? -11.329 -15.992 1.819 1.00 27.89 194 THR A CA 1
ATOM 1454 C C . THR A 1 194 ? -12.562 -16.013 0.912 1.00 27.89 194 THR A C 1
ATOM 1456 O O . THR A 1 194 ? -13.577 -16.540 1.347 1.00 27.89 194 THR A O 1
ATOM 1459 N N . ALA A 1 195 ? -12.426 -15.552 -0.341 1.00 35.38 195 ALA A N 1
ATOM 1460 C CA . ALA A 1 195 ? -13.401 -15.642 -1.448 1.00 35.38 195 ALA A CA 1
ATOM 1461 C C . ALA A 1 195 ? -14.793 -15.011 -1.185 1.00 35.38 195 ALA A C 1
ATOM 1463 O O . ALA A 1 195 ? -15.558 -15.443 -0.333 1.00 35.38 195 ALA A O 1
ATOM 1464 N N . THR A 1 196 ? -15.254 -14.054 -1.990 1.00 24.44 196 THR A N 1
ATOM 1465 C CA . THR A 1 196 ? -15.753 -14.288 -3.363 1.00 24.44 196 THR A CA 1
ATOM 1466 C C . THR A 1 196 ? -15.974 -12.934 -4.057 1.00 24.44 196 THR A C 1
ATOM 1468 O O . THR A 1 196 ? -16.177 -11.931 -3.380 1.00 24.44 196 THR A O 1
ATOM 1471 N N . LYS A 1 197 ? -15.961 -12.887 -5.400 1.00 37.06 197 LYS A N 1
ATOM 1472 C CA . LYS A 1 197 ? -16.322 -11.685 -6.177 1.00 37.06 197 LYS A CA 1
ATOM 1473 C C . LYS A 1 197 ? -17.667 -11.088 -5.729 1.00 37.06 197 LYS A C 1
ATOM 1475 O O . LYS A 1 197 ? -18.683 -11.768 -5.829 1.00 37.06 197 LYS A O 1
ATOM 1480 N N . SER A 1 198 ? -17.689 -9.788 -5.449 1.00 26.83 198 SER A N 1
ATOM 1481 C CA . SER A 1 198 ? -18.752 -8.903 -5.935 1.00 26.83 198 SER A CA 1
ATOM 1482 C C . SER A 1 198 ? -18.196 -7.494 -6.109 1.00 26.83 198 SER A C 1
ATOM 1484 O O . SER A 1 198 ? -17.426 -7.023 -5.278 1.00 26.83 198 SER A O 1
ATOM 1486 N N . SER A 1 199 ? -18.552 -6.847 -7.212 1.00 29.12 199 SER A N 1
ATOM 1487 C CA . SER A 1 199 ? -18.078 -5.507 -7.552 1.00 29.12 199 SER A CA 1
ATOM 1488 C C . SER A 1 199 ? -18.882 -4.411 -6.839 1.00 29.12 199 SER A C 1
ATOM 1490 O O . SER A 1 199 ? -20.046 -4.614 -6.498 1.00 29.12 199 SER A O 1
ATOM 1492 N N . SER A 1 200 ? -18.292 -3.210 -6.820 1.00 27.88 200 SER A N 1
ATOM 1493 C CA . SER A 1 200 ? -18.928 -1.877 -6.791 1.00 27.88 200 SER A CA 1
ATOM 1494 C C . SER A 1 200 ? -19.132 -1.142 -5.445 1.00 27.88 200 SER A C 1
ATOM 1496 O O . SER A 1 200 ? -19.721 -1.645 -4.497 1.00 27.88 200 SER A O 1
ATOM 1498 N N . VAL A 1 201 ? -18.687 0.126 -5.476 1.00 31.92 201 VAL A N 1
ATOM 1499 C CA . VAL A 1 201 ? -18.987 1.282 -4.602 1.00 31.92 201 VAL A CA 1
ATOM 1500 C C . VAL A 1 201 ? -18.548 1.221 -3.129 1.00 31.92 201 VAL A C 1
ATOM 1502 O O . VAL A 1 201 ? -19.358 1.047 -2.219 1.00 31.92 201 VAL A O 1
ATOM 1505 N N . THR A 1 202 ? -17.285 1.570 -2.868 1.00 31.91 202 THR A N 1
ATOM 1506 C CA . THR A 1 202 ? -16.796 1.881 -1.512 1.00 31.91 202 THR A CA 1
ATOM 1507 C C . THR A 1 202 ? -17.215 3.293 -1.063 1.00 31.91 202 THR A C 1
ATOM 1509 O O . THR A 1 202 ? -16.394 4.194 -0.916 1.00 31.91 202 THR A O 1
ATOM 1512 N N . LYS A 1 203 ? -18.510 3.491 -0.763 1.00 39.97 203 LYS A N 1
ATOM 1513 C CA . LYS A 1 203 ? -18.872 4.410 0.338 1.00 39.97 203 LYS A CA 1
ATOM 1514 C C . LYS A 1 203 ? -18.271 3.801 1.618 1.00 39.97 203 LYS A C 1
ATOM 1516 O O . LYS A 1 203 ? -18.322 2.581 1.772 1.00 39.97 203 LYS A O 1
ATOM 1521 N N . LYS A 1 204 ? -17.733 4.618 2.535 1.00 47.97 204 LYS A N 1
ATOM 1522 C CA . LYS A 1 204 ? -17.267 4.186 3.872 1.00 47.97 204 LYS A CA 1
ATOM 1523 C C . LYS A 1 204 ? -18.342 3.297 4.514 1.00 47.97 204 LYS A C 1
ATOM 1525 O O . LYS A 1 204 ? -19.416 3.791 4.854 1.00 47.97 204 LYS A O 1
ATOM 1530 N N . SER A 1 205 ? -18.105 1.985 4.584 1.00 58.44 205 SER A N 1
ATOM 1531 C CA . SER A 1 205 ? -19.198 1.046 4.843 1.00 58.44 205 SER A CA 1
ATOM 1532 C C . SER A 1 205 ? -19.623 1.089 6.309 1.00 58.44 205 SER A C 1
ATOM 1534 O O . SER A 1 205 ? -18.808 1.052 7.233 1.00 58.44 205 SER A O 1
ATOM 1536 N N . LEU A 1 206 ? -20.935 1.199 6.517 1.00 69.38 206 LEU A N 1
ATOM 1537 C CA . LEU A 1 206 ? -21.551 1.249 7.835 1.00 69.38 206 LEU A CA 1
ATOM 1538 C C . LEU A 1 206 ? -21.223 -0.029 8.621 1.00 69.38 206 LEU A C 1
ATOM 1540 O O . LEU A 1 206 ? -21.620 -1.125 8.225 1.00 69.38 206 LEU A O 1
ATOM 1544 N N . ASN A 1 207 ? -20.540 0.097 9.760 1.00 72.00 207 ASN A N 1
ATOM 1545 C CA . ASN A 1 207 ? -20.127 -1.056 10.555 1.00 72.00 207 ASN A CA 1
ATOM 1546 C C . ASN A 1 207 ? -21.044 -1.238 11.769 1.00 72.00 207 ASN A C 1
ATOM 1548 O O . ASN A 1 207 ? -20.799 -0.710 12.855 1.00 72.00 207 ASN A O 1
ATOM 1552 N N . LEU A 1 208 ? -22.094 -2.039 11.583 1.00 72.75 208 LEU A N 1
ATOM 1553 C CA . LEU A 1 208 ? -23.088 -2.336 12.619 1.00 72.75 208 LEU A CA 1
ATOM 1554 C C . LEU A 1 208 ? -22.481 -2.994 13.874 1.00 72.75 208 LEU A C 1
ATOM 1556 O O . LEU A 1 208 ? -22.996 -2.796 14.972 1.00 72.75 208 LEU A O 1
ATOM 1560 N N . ASN A 1 209 ? -21.367 -3.727 13.742 1.00 69.81 209 ASN A N 1
ATOM 1561 C CA . ASN A 1 209 ? -20.690 -4.358 14.881 1.00 69.81 209 ASN A CA 1
ATOM 1562 C C . ASN A 1 209 ? -19.938 -3.342 15.750 1.00 69.81 209 ASN A C 1
ATOM 1564 O O . ASN A 1 209 ? -19.898 -3.515 16.968 1.00 69.81 209 ASN A O 1
ATOM 1568 N N . GLN A 1 210 ? -19.351 -2.302 15.144 1.00 71.12 210 GLN A N 1
ATOM 1569 C CA . GLN A 1 210 ? -18.786 -1.166 15.881 1.00 71.12 210 GLN A CA 1
ATOM 1570 C C . GLN A 1 210 ? -19.904 -0.402 16.591 1.00 71.12 210 GLN A C 1
ATOM 1572 O O . GLN A 1 210 ? -19.833 -0.202 17.804 1.00 71.12 210 GLN A O 1
ATOM 1577 N N . ILE A 1 211 ? -20.985 -0.088 15.867 1.00 73.44 211 ILE A N 1
ATOM 1578 C CA . ILE A 1 211 ? -22.126 0.648 16.420 1.00 73.44 211 ILE A CA 1
ATOM 1579 C C . ILE A 1 211 ? -22.678 -0.086 17.640 1.00 73.44 211 ILE A C 1
ATOM 1581 O O . ILE A 1 211 ? -22.751 0.517 18.699 1.00 73.44 211 ILE A O 1
ATOM 1585 N N . ALA A 1 212 ? -22.936 -1.397 17.558 1.00 70.81 212 ALA A N 1
ATOM 1586 C CA . ALA A 1 212 ? -23.408 -2.210 18.686 1.00 70.81 212 ALA A CA 1
ATOM 1587 C C . ALA A 1 212 ? -22.479 -2.210 19.925 1.00 70.81 212 ALA A C 1
ATOM 1589 O O . ALA A 1 212 ? -22.927 -2.525 21.026 1.00 70.81 212 ALA A O 1
ATOM 1590 N N . GLN A 1 213 ? -21.203 -1.843 19.772 1.00 72.00 213 GLN A N 1
ATOM 1591 C CA . GLN A 1 213 ? -20.219 -1.703 20.856 1.00 72.00 213 GLN A CA 1
ATOM 1592 C C . GLN A 1 213 ? -20.070 -0.247 21.344 1.00 72.00 213 GLN A C 1
ATOM 1594 O O . GLN A 1 213 ? -19.210 0.051 22.172 1.00 72.00 213 GLN A O 1
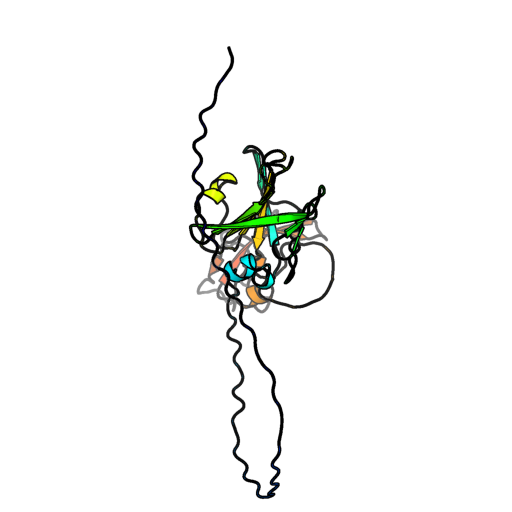ATOM 1599 N N . ASN A 1 214 ? -20.936 0.661 20.879 1.00 66.31 214 ASN A N 1
ATOM 1600 C CA . ASN A 1 214 ? -20.844 2.112 21.048 1.00 66.31 214 ASN A CA 1
ATOM 1601 C C . ASN A 1 214 ? -19.550 2.723 20.467 1.00 66.31 214 ASN A C 1
ATOM 1603 O O . ASN A 1 214 ? -19.026 3.702 21.010 1.00 66.31 214 ASN A O 1
ATOM 1607 N N . ASP A 1 215 ? -19.042 2.134 19.382 1.00 75.69 215 ASP A N 1
ATOM 1608 C CA . ASP A 1 215 ? -18.048 2.722 18.488 1.00 75.69 215 ASP A CA 1
ATOM 1609 C C . ASP A 1 215 ? -18.769 3.246 17.236 1.00 75.69 215 ASP A C 1
ATOM 1611 O O . ASP A 1 215 ? -19.236 2.492 16.383 1.00 75.69 215 ASP A O 1
ATOM 1615 N N . PHE A 1 216 ? -18.875 4.566 17.130 1.00 79.31 216 PHE A N 1
ATOM 1616 C CA . PHE A 1 216 ? -19.580 5.227 16.034 1.00 79.31 216 PHE A CA 1
ATOM 1617 C C . PHE A 1 216 ? -18.624 5.693 14.917 1.00 79.31 216 PHE A C 1
ATOM 1619 O O . PHE A 1 216 ? -19.037 6.413 14.011 1.00 79.31 216 PHE A O 1
ATOM 1626 N N . SER A 1 217 ? -17.355 5.256 14.923 1.00 77.44 217 SER A N 1
ATOM 1627 C CA . SER A 1 217 ? -16.323 5.710 13.972 1.00 77.44 217 SER A CA 1
ATOM 1628 C C . SER A 1 217 ? -16.687 5.459 12.504 1.00 77.44 217 SER A C 1
ATOM 1630 O O . SER A 1 217 ? -16.321 6.246 11.628 1.00 77.44 217 SER A O 1
ATOM 1632 N N . SER A 1 218 ? -17.444 4.391 12.218 1.00 79.56 218 SER A N 1
ATOM 1633 C CA . SER A 1 218 ? -17.949 4.096 10.867 1.00 79.56 218 SER A CA 1
ATOM 1634 C C . SER A 1 218 ? -19.034 5.069 10.388 1.00 79.56 218 SER A C 1
ATOM 1636 O O . SER A 1 218 ? -19.155 5.273 9.183 1.00 79.56 218 SER A O 1
ATOM 1638 N N . LEU A 1 219 ? -19.761 5.721 11.302 1.00 80.25 219 LEU A N 1
ATOM 1639 C CA . LEU A 1 219 ? -20.778 6.725 10.979 1.00 80.25 219 LEU A CA 1
ATOM 1640 C C . LEU A 1 219 ? -20.190 8.112 10.701 1.00 80.25 219 LEU A C 1
ATOM 1642 O O . LEU A 1 219 ? -20.836 8.889 10.011 1.00 80.25 219 LEU A O 1
ATOM 1646 N N . VAL A 1 220 ? -18.998 8.446 11.212 1.00 80.88 220 VAL A N 1
ATOM 1647 C CA . VAL A 1 220 ? -18.416 9.799 11.074 1.00 80.88 220 VAL A CA 1
ATOM 1648 C C . VAL A 1 220 ? -18.315 10.208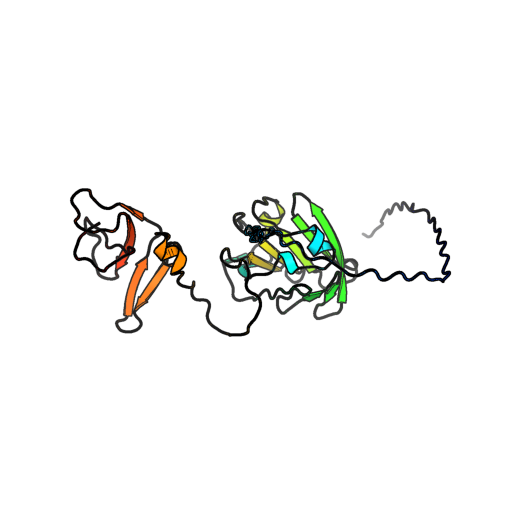 9.600 1.00 80.88 220 VAL A C 1
ATOM 1650 O O . VAL A 1 220 ? -17.673 9.508 8.809 1.00 80.88 220 VAL A O 1
ATOM 1653 N N . GLY A 1 221 ? -18.926 11.339 9.243 1.00 76.62 221 GLY A N 1
ATOM 1654 C CA . GLY A 1 221 ? -19.025 11.842 7.873 1.00 76.62 221 GLY A CA 1
ATOM 1655 C C . GLY A 1 221 ? -20.356 12.544 7.581 1.00 76.62 221 GLY A C 1
ATOM 1656 O O . GLY A 1 221 ? -21.238 12.639 8.438 1.00 76.62 221 GLY A O 1
ATOM 1657 N N . THR A 1 222 ? -20.498 13.030 6.348 1.00 80.12 222 THR A N 1
ATOM 1658 C CA . THR A 1 222 ? -21.732 13.657 5.854 1.00 80.12 222 THR A CA 1
ATOM 1659 C C . THR A 1 222 ? -22.593 12.630 5.129 1.00 80.12 222 THR A C 1
ATOM 1661 O O . THR A 1 222 ? -22.156 12.029 4.148 1.00 80.12 222 THR A O 1
ATOM 1664 N N . TRP A 1 223 ? -23.836 12.472 5.572 1.00 78.25 223 TRP A N 1
ATOM 1665 C CA . TRP A 1 223 ? -24.841 11.615 4.948 1.00 78.25 223 TRP A CA 1
ATOM 1666 C C . TRP A 1 223 ? -25.941 12.493 4.367 1.00 78.25 223 TRP A C 1
ATOM 1668 O O . TRP A 1 223 ? -26.346 13.477 4.984 1.00 78.25 223 TRP A O 1
ATOM 1678 N N . LYS A 1 224 ? -26.436 12.136 3.184 1.00 80.19 224 LYS A N 1
ATOM 1679 C CA . LYS A 1 224 ? -27.563 12.805 2.533 1.00 80.19 224 LYS A CA 1
ATOM 1680 C C . LYS A 1 224 ? -28.720 11.821 2.441 1.00 80.19 224 LYS A C 1
ATOM 1682 O O . LYS A 1 224 ? -28.523 10.717 1.937 1.00 80.19 224 LYS A O 1
ATOM 1687 N N . ASN A 1 225 ? -29.906 12.215 2.896 1.00 70.81 225 ASN A N 1
ATOM 1688 C CA . ASN A 1 225 ? -31.120 11.474 2.589 1.00 70.81 225 ASN A CA 1
ATOM 1689 C C . ASN A 1 225 ? -31.432 11.667 1.098 1.00 70.81 225 ASN A C 1
ATOM 1691 O O . ASN A 1 225 ? -31.618 12.788 0.627 1.00 70.81 225 ASN A O 1
ATOM 1695 N N . GLU A 1 226 ? -31.465 10.571 0.345 1.00 72.19 226 GLU A N 1
ATOM 1696 C CA . GLU A 1 226 ? -31.724 10.595 -1.098 1.00 72.19 226 GLU A CA 1
ATOM 1697 C C . GLU A 1 226 ? -33.205 10.916 -1.415 1.00 72.19 226 GLU A C 1
ATOM 1699 O O . GLU A 1 226 ? -33.513 11.292 -2.542 1.00 72.19 226 GLU A O 1
ATOM 1704 N N . THR A 1 227 ? -34.100 10.856 -0.415 1.00 70.00 227 THR A N 1
ATOM 1705 C CA . THR A 1 227 ? -35.551 11.106 -0.552 1.00 70.00 227 THR A CA 1
ATOM 1706 C C . THR A 1 227 ? -35.934 12.587 -0.453 1.00 70.00 227 THR A C 1
ATOM 1708 O O . THR A 1 227 ? -36.735 13.064 -1.250 1.00 70.00 227 THR A O 1
ATOM 1711 N N . ASP A 1 228 ? -35.388 13.313 0.528 1.00 79.12 228 ASP A N 1
ATOM 1712 C CA . ASP A 1 228 ? -35.741 14.717 0.820 1.00 79.12 228 ASP A CA 1
ATOM 1713 C C . ASP A 1 228 ? -34.560 15.696 0.658 1.00 79.12 228 ASP A C 1
ATOM 1715 O O . ASP A 1 228 ? -34.731 16.911 0.726 1.00 79.12 228 ASP A O 1
ATOM 1719 N N . GLY A 1 229 ? -33.353 15.182 0.403 1.00 73.31 229 GLY A N 1
ATOM 1720 C CA . GLY A 1 229 ? -32.144 15.976 0.208 1.00 73.31 229 GLY A CA 1
ATOM 1721 C C . GLY A 1 229 ? -31.475 16.485 1.489 1.00 73.31 229 GLY A C 1
ATOM 1722 O O . GLY A 1 229 ? -30.376 17.035 1.379 1.00 73.31 229 GLY A O 1
ATOM 1723 N N . THR A 1 230 ? -32.075 16.278 2.667 1.00 77.44 230 THR A N 1
ATOM 1724 C CA . THR A 1 230 ? -31.543 16.701 3.973 1.00 77.44 230 THR A CA 1
ATOM 1725 C C . THR A 1 230 ? -30.174 16.079 4.215 1.00 77.44 230 THR A C 1
ATOM 1727 O O . THR A 1 230 ? -29.965 14.892 3.942 1.00 77.44 230 THR A O 1
ATOM 1730 N N . THR A 1 231 ? -29.233 16.858 4.750 1.00 78.31 231 THR A N 1
ATOM 1731 C CA . THR A 1 231 ? -27.916 16.347 5.133 1.00 78.31 231 THR A CA 1
ATOM 1732 C C . THR A 1 231 ? -27.753 16.298 6.645 1.00 78.31 231 THR A C 1
ATOM 1734 O O . THR A 1 231 ? -28.159 17.201 7.378 1.00 78.31 231 THR A O 1
ATOM 1737 N N . ILE A 1 232 ? -27.125 15.221 7.111 1.00 82.06 232 ILE A N 1
ATOM 1738 C CA . ILE A 1 232 ? -26.652 15.085 8.484 1.00 82.06 232 ILE A CA 1
ATOM 1739 C C . ILE A 1 232 ? -25.131 14.961 8.480 1.00 82.06 232 ILE A C 1
ATOM 1741 O O . ILE A 1 232 ? -24.552 14.273 7.639 1.00 82.06 232 ILE A O 1
ATOM 1745 N N . VAL A 1 233 ? -24.476 15.624 9.425 1.00 80.56 233 VAL A N 1
ATOM 1746 C CA . VAL A 1 233 ? -23.034 15.520 9.653 1.00 80.56 233 VAL A CA 1
ATOM 1747 C C . VAL A 1 233 ? -22.839 14.814 10.981 1.00 80.56 233 VAL A C 1
ATOM 1749 O O . VAL A 1 233 ? -23.080 15.397 12.039 1.00 80.56 233 VAL A O 1
ATOM 1752 N N . VAL A 1 234 ? -22.421 13.551 10.926 1.00 81.00 234 VAL A N 1
ATOM 1753 C CA . VAL A 1 234 ? -22.015 12.800 12.114 1.00 81.00 234 VAL A CA 1
ATOM 1754 C C . VAL A 1 234 ? -20.571 13.175 12.419 1.00 81.00 234 VAL A C 1
ATOM 1756 O O . VAL A 1 234 ? -19.678 12.963 11.596 1.00 81.00 234 VAL A O 1
ATOM 1759 N N . THR A 1 235 ? -20.356 13.757 13.592 1.00 79.75 235 THR A N 1
ATOM 1760 C CA . THR A 1 235 ? -19.033 14.191 14.058 1.00 79.75 235 THR A CA 1
ATOM 1761 C C . THR A 1 235 ? -18.294 13.053 14.766 1.00 79.75 235 THR A C 1
ATOM 1763 O O . THR A 1 235 ? -18.869 12.007 15.042 1.00 79.75 235 THR A O 1
ATOM 1766 N N . ASP A 1 236 ? -17.020 13.249 15.087 1.00 78.31 236 ASP A N 1
ATOM 1767 C CA . ASP A 1 236 ? -16.240 12.384 15.983 1.00 78.31 236 ASP A CA 1
ATOM 1768 C C . ASP A 1 236 ? -16.503 12.664 17.480 1.00 78.31 236 ASP A C 1
ATOM 1770 O O . ASP A 1 236 ? -16.037 11.928 18.353 1.00 78.31 236 ASP A O 1
ATOM 1774 N N . LYS A 1 237 ? -17.274 13.713 17.798 1.00 79.88 237 LYS A N 1
ATOM 1775 C CA . LYS A 1 237 ? -17.576 14.124 19.170 1.00 79.88 237 LYS A CA 1
ATOM 1776 C C . LYS A 1 237 ? -18.588 13.180 19.820 1.00 79.88 237 LYS A C 1
ATOM 1778 O O . LYS A 1 237 ? -19.736 13.074 19.393 1.00 79.88 237 LYS A O 1
ATOM 1783 N N . MET A 1 238 ? -18.176 12.569 20.925 1.00 80.62 238 MET A N 1
ATOM 1784 C CA . MET A 1 238 ? -19.052 11.807 21.815 1.00 80.62 238 MET A CA 1
ATOM 1785 C C . MET A 1 238 ? -19.679 12.702 22.891 1.00 80.62 238 MET A C 1
ATOM 1787 O O . MET A 1 238 ? -19.045 13.638 23.383 1.00 80.62 238 MET A O 1
ATOM 1791 N N . MET A 1 239 ? -20.903 12.373 23.297 1.00 81.12 239 MET A N 1
ATOM 1792 C CA . MET A 1 239 ? -21.618 12.978 24.421 1.00 81.12 239 MET A CA 1
ATOM 1793 C C . MET A 1 239 ? -22.098 11.887 25.384 1.00 81.12 239 MET A C 1
ATOM 1795 O O . MET A 1 239 ? -22.520 10.814 24.950 1.00 81.12 239 MET A O 1
ATOM 1799 N N . ASN A 1 240 ? -21.998 12.147 26.687 1.00 81.81 240 ASN A N 1
ATOM 1800 C CA . ASN A 1 240 ? -22.433 11.235 27.746 1.00 81.81 240 ASN A CA 1
ATOM 1801 C C . ASN A 1 240 ? -23.833 11.626 28.226 1.00 81.81 240 ASN A C 1
ATOM 1803 O O . ASN A 1 240 ? -24.126 12.813 28.327 1.00 81.81 240 ASN A O 1
ATOM 1807 N N . LYS A 1 241 ? -24.656 10.638 28.587 1.00 78.06 241 LYS A N 1
ATOM 1808 C CA . LYS A 1 241 ? -26.013 10.858 29.102 1.00 78.06 241 LYS A CA 1
ATOM 1809 C C . LYS A 1 241 ? -26.002 11.732 30.377 1.00 78.06 241 LYS A C 1
ATOM 1811 O O . LYS A 1 241 ? -25.320 11.360 31.336 1.00 78.06 241 LYS A O 1
ATOM 1816 N N . PRO A 1 242 ? -26.810 12.806 30.459 1.00 77.31 242 PRO A N 1
ATOM 1817 C CA . PRO A 1 242 ? -27.064 13.543 31.697 1.00 77.31 242 PRO A CA 1
ATOM 1818 C C . PRO A 1 242 ? -27.685 12.640 32.769 1.00 77.31 242 PRO A C 1
ATOM 1820 O O . PRO A 1 242 ? -28.435 11.716 32.440 1.00 77.31 242 PRO A O 1
ATOM 1823 N N . ALA A 1 243 ? -27.414 12.905 34.050 1.00 74.38 243 ALA A N 1
ATOM 1824 C CA . ALA A 1 243 ? -27.898 12.076 35.162 1.00 74.38 243 ALA A CA 1
ATOM 1825 C C . ALA A 1 243 ? -29.424 11.854 35.099 1.00 74.38 243 ALA A C 1
ATOM 1827 O O . ALA A 1 243 ? -29.869 10.707 35.030 1.00 74.38 243 ALA A O 1
ATOM 1828 N N . GLU A 1 244 ? -30.174 12.949 34.956 1.00 77.25 244 GLU A N 1
ATOM 1829 C CA . GLU A 1 244 ? -31.645 13.006 34.949 1.00 77.25 244 GLU A CA 1
ATOM 1830 C C . GLU A 1 244 ? -32.319 12.459 33.677 1.00 77.25 244 GLU A C 1
ATOM 1832 O O . GLU A 1 244 ? -33.544 12.348 33.624 1.00 77.25 244 GLU A O 1
ATOM 1837 N N . SER A 1 245 ? -31.565 12.135 32.621 1.00 75.94 245 SER A N 1
ATOM 1838 C CA . SER A 1 245 ? -32.183 11.684 31.370 1.00 75.94 245 SER A CA 1
ATOM 1839 C C . SER A 1 245 ? -32.727 10.246 31.476 1.00 75.94 245 SER A C 1
ATOM 1841 O O . SER A 1 245 ? -31.994 9.356 31.921 1.00 75.94 245 SER A O 1
ATOM 1843 N N . PRO A 1 246 ? -33.965 9.973 31.015 1.00 70.69 246 PRO A N 1
ATOM 1844 C CA . PRO A 1 246 ? -34.596 8.655 31.100 1.00 70.69 246 PRO A CA 1
ATOM 1845 C C . PRO A 1 246 ? -34.112 7.649 30.039 1.00 70.69 246 PRO A C 1
ATOM 1847 O O . PRO A 1 246 ? -34.572 6.506 30.037 1.00 70.69 246 PRO A O 1
ATOM 1850 N N . VAL A 1 247 ? -33.225 8.037 29.113 1.00 73.81 247 VAL A N 1
ATOM 1851 C CA . VAL A 1 247 ? -32.762 7.128 28.050 1.00 73.81 247 VAL A CA 1
ATOM 1852 C C . VAL A 1 247 ? -31.832 6.041 28.602 1.00 73.81 247 VAL A C 1
ATOM 1854 O O . VAL A 1 247 ? -30.996 6.289 29.470 1.00 73.81 247 VAL A O 1
ATOM 1857 N N . ALA A 1 248 ? -31.943 4.820 28.075 1.00 71.75 248 ALA A N 1
ATOM 1858 C CA . ALA A 1 248 ? -31.098 3.698 28.500 1.00 71.75 248 ALA A CA 1
ATOM 1859 C C . ALA A 1 248 ? -29.637 3.819 28.014 1.00 71.75 248 ALA A C 1
ATOM 1861 O O . ALA A 1 248 ? -28.728 3.218 28.588 1.00 71.75 248 ALA A O 1
ATOM 1862 N N . SER A 1 249 ? -29.409 4.583 26.945 1.00 74.31 249 SER A N 1
ATOM 1863 C CA . SER A 1 249 ? -28.113 4.730 26.283 1.00 74.31 249 SER A CA 1
ATOM 1864 C C . SER A 1 249 ? -27.192 5.662 27.070 1.00 74.31 249 SER A C 1
ATOM 1866 O O . SER A 1 249 ? -27.500 6.834 27.260 1.00 74.31 249 SER A O 1
ATOM 1868 N N . SER A 1 250 ? -26.033 5.168 27.513 1.00 76.25 250 SER A N 1
ATOM 1869 C CA . SER A 1 250 ? -25.105 5.939 28.358 1.00 76.25 250 SER A CA 1
ATOM 1870 C C . SER A 1 250 ? -24.283 6.993 27.607 1.00 76.25 250 SER A C 1
ATOM 1872 O O . SER A 1 250 ? -23.747 7.906 28.238 1.00 76.25 250 SER A O 1
ATOM 1874 N N . LYS A 1 251 ? -24.172 6.882 26.279 1.00 79.00 251 LYS A N 1
ATOM 1875 C CA . LYS A 1 251 ? -23.457 7.824 25.408 1.00 79.00 251 LYS A CA 1
ATOM 1876 C C . LYS A 1 251 ? -23.977 7.777 23.968 1.00 79.00 251 LYS A C 1
ATOM 1878 O O . LYS A 1 251 ? -24.549 6.771 23.546 1.00 79.00 251 LYS A O 1
ATOM 1883 N N . GLY A 1 252 ? -23.725 8.841 23.211 1.00 81.62 252 GLY A N 1
ATOM 1884 C CA . GLY A 1 252 ? -24.051 8.954 21.788 1.00 81.62 252 GLY A CA 1
ATOM 1885 C C . GLY A 1 252 ? -23.028 9.782 21.014 1.00 81.62 252 GLY A C 1
ATOM 1886 O O . GLY A 1 252 ? -22.238 10.515 21.610 1.00 81.62 252 GLY A O 1
ATOM 1887 N N . VAL A 1 253 ? -23.030 9.649 19.690 1.00 83.69 253 VAL A N 1
ATOM 1888 C CA . VAL A 1 253 ? -22.213 10.468 18.781 1.00 83.69 253 VAL A CA 1
ATOM 1889 C C . VAL A 1 253 ? -23.004 11.692 18.325 1.00 83.69 253 VAL A C 1
ATOM 1891 O O . VAL A 1 253 ? -24.169 11.562 17.958 1.00 83.69 253 VAL A O 1
ATOM 1894 N N . VAL A 1 254 ? -22.389 12.874 18.349 1.00 83.44 254 VAL A N 1
ATOM 1895 C CA . VAL A 1 254 ? -23.040 14.150 18.020 1.00 83.44 254 VAL A CA 1
ATOM 1896 C C . VAL A 1 254 ? -23.275 14.290 16.516 1.00 83.44 254 VAL A C 1
ATOM 1898 O O . VAL A 1 254 ? -22.370 14.073 15.702 1.00 83.44 254 VAL A O 1
ATOM 1901 N N . VAL A 1 255 ? -24.489 14.713 16.162 1.00 85.69 255 VAL A N 1
ATOM 1902 C CA . VAL A 1 255 ? -24.972 14.898 14.791 1.00 85.69 255 VAL A CA 1
ATOM 1903 C C . VAL A 1 255 ? -25.493 16.320 14.598 1.00 85.69 255 VAL A C 1
ATOM 1905 O O . VAL A 1 255 ? -26.318 16.804 15.371 1.00 85.69 255 VAL A O 1
ATOM 1908 N N . LYS A 1 256 ? -25.067 16.972 13.515 1.00 81.06 256 LYS A N 1
ATOM 1909 C CA . LYS A 1 256 ? -25.664 18.227 13.033 1.00 81.06 256 LYS A CA 1
ATOM 1910 C C . LYS A 1 256 ? -26.605 17.940 11.868 1.00 81.06 256 LYS A C 1
ATOM 1912 O O . LYS A 1 256 ? -26.265 17.129 11.011 1.00 81.06 256 LYS A O 1
ATOM 1917 N N . VAL A 1 257 ? -27.755 18.608 11.820 1.00 77.06 257 VAL A N 1
ATOM 1918 C CA . VAL A 1 257 ? -28.756 18.472 10.746 1.00 77.06 257 VAL A CA 1
ATOM 1919 C C . VAL A 1 257 ? -28.832 19.788 9.976 1.00 77.06 257 VAL A C 1
ATOM 1921 O O . VAL A 1 257 ? -28.907 20.857 10.582 1.00 77.06 257 VAL A O 1
ATOM 1924 N N . SER A 1 258 ? -28.805 19.737 8.643 1.00 67.25 258 SER A N 1
ATOM 1925 C CA . SER A 1 258 ? -28.906 20.934 7.803 1.00 67.25 258 SER A CA 1
ATOM 1926 C C . SER A 1 258 ? -30.215 21.686 8.049 1.00 67.25 258 SER A C 1
ATOM 1928 O O . SER A 1 258 ? -31.289 21.113 7.880 1.00 67.25 258 SER A O 1
ATOM 1930 N N . GLY A 1 259 ? -30.126 22.972 8.399 1.00 64.31 259 GLY A N 1
ATOM 1931 C CA . GLY A 1 259 ? -31.289 23.830 8.660 1.00 64.31 259 GLY A CA 1
ATOM 1932 C C . GLY A 1 259 ? -31.773 23.848 10.115 1.00 64.31 259 GLY A C 1
ATOM 1933 O O . GLY A 1 259 ? -32.649 24.645 10.438 1.00 64.31 259 GLY A O 1
ATOM 1934 N N . GLN A 1 260 ? -31.189 23.039 11.006 1.00 69.81 260 GLN A N 1
ATOM 1935 C CA . GLN A 1 260 ? -31.437 23.118 12.447 1.00 69.81 260 GLN A CA 1
ATOM 1936 C C . GLN A 1 260 ? -30.372 24.006 13.111 1.00 69.81 260 GLN A C 1
ATOM 1938 O O . GLN A 1 260 ? -29.181 23.860 12.838 1.00 69.81 260 GLN A O 1
ATOM 1943 N N . ALA A 1 261 ? -30.791 24.931 13.978 1.00 63.16 261 ALA A N 1
ATOM 1944 C CA . ALA A 1 261 ? -29.861 25.720 14.784 1.00 63.16 261 ALA A CA 1
ATOM 1945 C C . ALA A 1 261 ? -29.170 24.837 15.840 1.00 63.16 261 ALA A C 1
ATOM 1947 O O . ALA A 1 261 ? -29.795 23.928 16.391 1.00 63.16 261 ALA A O 1
ATOM 1948 N N . ASP A 1 262 ? -27.902 25.126 16.146 1.00 61.53 262 ASP A N 1
ATOM 1949 C CA . ASP A 1 262 ? -27.200 24.515 17.280 1.00 61.53 262 ASP A CA 1
ATOM 1950 C C . ASP A 1 262 ? -27.868 24.989 18.588 1.00 61.53 262 ASP A C 1
ATOM 1952 O O . ASP A 1 262 ? -27.662 26.123 19.018 1.00 61.53 262 ASP A O 1
ATOM 1956 N N . GLY A 1 263 ? -28.702 24.139 19.193 1.00 61.91 263 GLY A N 1
ATOM 1957 C CA . GLY A 1 263 ? -29.280 24.364 20.522 1.00 61.91 263 GLY A CA 1
ATOM 1958 C C . GLY A 1 263 ? -28.377 23.853 21.650 1.00 61.91 263 GLY A C 1
ATOM 1959 O O . GLY A 1 263 ? -27.380 23.176 21.398 1.00 61.91 263 GLY A O 1
ATOM 1960 N N . ASP A 1 264 ? -28.764 24.124 22.901 1.00 62.94 264 ASP A N 1
ATOM 1961 C CA . ASP A 1 264 ? -27.998 23.725 24.099 1.00 62.94 264 ASP A CA 1
ATOM 1962 C C . ASP A 1 264 ? -27.786 22.201 24.217 1.00 62.94 264 ASP A C 1
ATOM 1964 O O . ASP A 1 264 ? -26.792 21.752 24.788 1.00 62.94 264 ASP A O 1
ATOM 1968 N N . TYR A 1 265 ? -28.692 21.411 23.628 1.00 67.75 265 TYR A N 1
ATOM 1969 C CA . TYR A 1 265 ? -28.598 19.955 23.511 1.00 67.75 265 TYR A CA 1
ATOM 1970 C C . TYR A 1 265 ? -28.477 19.563 22.030 1.00 67.75 265 TYR A C 1
ATOM 1972 O O . TYR A 1 265 ? -29.430 19.761 21.269 1.00 67.75 265 TYR A O 1
ATOM 1980 N N . PRO A 1 266 ? -27.325 19.033 21.578 1.00 73.44 266 PRO A N 1
ATOM 1981 C CA . PRO A 1 266 ? -27.159 18.594 20.201 1.00 73.44 266 PRO A CA 1
ATOM 1982 C C . PRO A 1 266 ? -27.861 17.251 19.961 1.00 73.44 266 PRO A C 1
ATOM 1984 O O . PRO A 1 266 ? -27.922 16.397 20.842 1.00 73.44 266 PRO A O 1
ATOM 1987 N N . ASN A 1 267 ? -28.316 17.008 18.731 1.00 80.12 267 ASN A N 1
ATOM 1988 C CA . ASN A 1 267 ? -28.815 15.681 18.367 1.00 80.12 267 ASN A CA 1
ATOM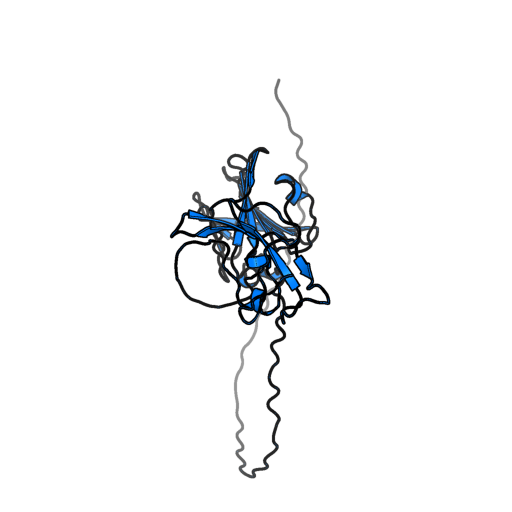 1989 C C . ASN A 1 267 ? -27.685 14.642 18.475 1.00 80.12 267 ASN A C 1
ATOM 1991 O O . ASN A 1 267 ? -26.538 14.922 18.111 1.00 80.12 267 ASN A O 1
ATOM 1995 N N . VAL A 1 268 ? -28.011 13.416 18.893 1.00 82.88 268 VAL A N 1
ATOM 1996 C CA . VAL A 1 268 ? -27.054 12.301 18.934 1.00 82.88 268 VAL A CA 1
ATOM 1997 C C . VAL A 1 268 ? -27.619 11.018 18.324 1.00 82.88 268 VAL A C 1
ATOM 1999 O O . VAL A 1 268 ? -28.814 10.746 18.413 1.00 82.88 268 VAL A O 1
ATOM 2002 N N . ILE A 1 269 ? -26.744 10.185 17.755 1.00 82.69 269 ILE A N 1
ATOM 2003 C CA . ILE A 1 269 ? -27.040 8.774 17.461 1.00 82.69 269 ILE A CA 1
ATOM 2004 C C . ILE A 1 269 ? -26.538 7.916 18.629 1.00 82.69 269 ILE A C 1
ATOM 2006 O O . ILE A 1 269 ? -25.419 8.102 19.108 1.00 82.69 269 ILE A O 1
ATOM 2010 N N . THR A 1 270 ? -27.349 6.950 19.069 1.00 79.44 270 THR A N 1
ATOM 2011 C CA . THR A 1 270 ? -27.003 5.994 20.135 1.00 79.44 270 THR A CA 1
ATOM 2012 C C . THR A 1 270 ? -27.284 4.550 19.713 1.00 79.44 270 THR A C 1
ATOM 2014 O O . THR A 1 270 ? -27.843 4.297 18.646 1.00 79.44 270 THR A O 1
ATOM 2017 N N . THR A 1 271 ? -26.902 3.591 20.558 1.00 73.94 271 THR A N 1
ATOM 2018 C CA . THR A 1 271 ? -27.346 2.194 20.456 1.00 73.94 271 THR A CA 1
ATOM 2019 C C . THR A 1 271 ? -28.609 1.940 21.266 1.00 73.94 271 THR A C 1
ATOM 2021 O O . THR A 1 271 ? -28.754 2.508 22.344 1.00 73.94 271 THR A O 1
ATOM 2024 N N . GLY A 1 272 ? -29.418 0.967 20.849 1.00 66.88 272 GLY A N 1
ATOM 2025 C CA . GLY A 1 272 ? -30.553 0.461 21.626 1.00 66.88 272 GLY A CA 1
ATOM 2026 C C . GLY A 1 272 ? -31.899 0.834 21.014 1.00 66.88 272 GLY A C 1
ATOM 2027 O O . GLY A 1 272 ? -31.983 1.197 19.841 1.00 66.88 272 GLY A O 1
ATOM 2028 N N . SER A 1 273 ? -32.963 0.697 21.803 1.00 66.75 273 SER A N 1
ATOM 2029 C CA . SER A 1 273 ? -34.317 1.057 21.381 1.00 66.75 273 SER A CA 1
ATOM 2030 C C . SER A 1 273 ? -34.436 2.559 21.124 1.00 66.75 273 SER A C 1
ATOM 2032 O O . SER A 1 273 ? -33.913 3.369 21.891 1.00 66.75 273 SER A O 1
ATOM 2034 N N . ILE A 1 274 ? -35.195 2.933 20.092 1.00 58.91 274 ILE A N 1
ATOM 2035 C CA . ILE A 1 274 ? -35.590 4.326 19.864 1.00 58.91 274 ILE A CA 1
ATOM 2036 C C . ILE A 1 274 ? -36.423 4.772 21.073 1.00 58.91 274 ILE A C 1
ATOM 2038 O O . ILE A 1 274 ? -37.471 4.194 21.357 1.00 58.91 274 ILE A O 1
ATOM 2042 N N . THR A 1 275 ? -35.930 5.767 21.809 1.00 57.66 275 THR A N 1
ATOM 2043 C CA . THR A 1 275 ? -36.559 6.301 23.023 1.00 57.66 275 THR A CA 1
ATOM 2044 C C . THR A 1 275 ? -36.711 7.811 22.900 1.00 57.66 275 THR A C 1
ATOM 2046 O O . THR A 1 275 ? -35.802 8.490 22.429 1.00 57.66 275 THR A O 1
ATOM 2049 N N . ASN A 1 276 ? -37.851 8.345 23.343 1.00 57.69 276 ASN A N 1
ATOM 2050 C CA . ASN A 1 276 ? -38.014 9.788 23.499 1.00 57.69 276 ASN A CA 1
ATOM 2051 C C . ASN A 1 276 ? -37.238 10.238 24.747 1.00 57.69 276 ASN A C 1
ATOM 2053 O O . ASN A 1 276 ? -37.525 9.781 25.853 1.00 57.69 276 ASN A O 1
ATOM 2057 N N . GLY A 1 277 ? -36.271 11.135 24.570 1.00 59.69 277 GLY A N 1
ATOM 2058 C CA . GLY A 1 277 ? -35.434 11.677 25.639 1.00 59.69 277 GLY A CA 1
ATOM 2059 C C . GLY A 1 277 ? -34.272 12.498 25.076 1.00 59.69 277 GLY A C 1
ATOM 2060 O O . GLY A 1 277 ? -34.178 12.682 23.865 1.00 59.69 277 GLY A O 1
ATOM 2061 N N . TYR A 1 278 ? -33.404 12.999 25.955 1.00 55.38 278 TYR A N 1
ATOM 2062 C CA . TYR A 1 278 ? -32.272 13.865 25.601 1.00 55.38 278 TYR A CA 1
ATOM 2063 C C . TYR A 1 278 ? -30.938 13.277 26.081 1.00 55.38 278 TYR A C 1
ATOM 2065 O O . TYR A 1 278 ? -30.903 12.497 27.036 1.00 55.38 278 TYR A O 1
ATOM 2073 N N . ILE A 1 279 ? -29.843 13.653 25.426 1.00 52.75 279 ILE A N 1
ATOM 2074 C CA . ILE A 1 279 ? -28.454 13.397 25.833 1.00 52.75 279 ILE A CA 1
ATOM 2075 C C . ILE A 1 279 ? -27.701 14.721 25.713 1.00 52.75 279 ILE A C 1
ATOM 2077 O O . ILE A 1 279 ? -28.021 15.461 24.760 1.00 52.75 279 ILE A O 1
#